Protein AF-A0A0S6UYV7-F1 (afdb_monomer_lite)

Secondary structure (DSSP, 8-state):
-GGGS-HHHHHHHHHHHHHHHHHHHHHHHSSPPPHHHHHHHHHH-HHHHHHHHHHHHH-TTSBHHHH-HHHHHH-HHHHB-TTSPBPBHHHHHHHHHHHHHHHHTSHHHHHHHHHTT-----------S----------HHHHTTSS-------------------------S--SS----S----S-HHHHHHHS--S--------PPP--PPPP--TT--TT-----

Radius of gyration: 30.13 Å; chains: 1; bounding box: 85×68×60 Å

pLDDT: mean 71.26, std 24.36, range [31.33, 98.56]

Structure (mmCIF, N/CA/C/O backbone):
data_AF-A0A0S6UYV7-F1
#
_entry.id   AF-A0A0S6UYV7-F1
#
loop_
_atom_site.group_PDB
_atom_site.id
_atom_site.type_symbol
_atom_site.label_atom_id
_atom_site.label_alt_id
_atom_site.label_comp_id
_atom_site.label_asym_id
_atom_site.label_entity_id
_atom_site.label_seq_id
_atom_site.pdbx_PDB_ins_code
_atom_site.Cartn_x
_atom_site.Cartn_y
_atom_site.Cartn_z
_atom_site.occupancy
_atom_site.B_iso_or_equiv
_atom_site.auth_seq_id
_atom_site.auth_comp_id
_atom_site.auth_asym_id
_atom_site.auth_atom_id
_atom_site.pdbx_PDB_model_num
ATOM 1 N N . MET A 1 1 ? 1.345 0.125 -27.676 1.00 62.72 1 MET A N 1
ATOM 2 C CA . MET A 1 1 ? 1.437 -0.376 -26.284 1.00 62.72 1 MET A CA 1
ATOM 3 C C . MET A 1 1 ? 2.692 -1.214 -25.975 1.00 62.72 1 MET A C 1
ATOM 5 O O . MET A 1 1 ? 2.810 -1.655 -24.847 1.00 62.72 1 MET A O 1
ATOM 9 N N . LYS A 1 2 ? 3.677 -1.360 -26.881 1.00 74.12 2 LYS A N 1
ATOM 10 C CA . LYS A 1 2 ? 4.840 -2.258 -26.690 1.00 74.12 2 LYS A CA 1
ATOM 11 C C . LYS A 1 2 ? 5.865 -1.851 -25.615 1.00 74.12 2 LYS A C 1
ATOM 13 O O . LYS A 1 2 ? 6.682 -2.673 -25.236 1.00 74.12 2 LYS A O 1
ATOM 18 N N . LEU A 1 3 ? 5.836 -0.609 -25.124 1.00 75.69 3 LEU A N 1
ATOM 19 C CA . LEU A 1 3 ? 6.841 -0.117 -24.168 1.00 75.69 3 LEU A CA 1
ATOM 20 C C . LEU A 1 3 ? 6.667 -0.668 -22.743 1.00 75.69 3 LEU A C 1
ATOM 22 O O . LEU A 1 3 ? 7.585 -0.573 -21.943 1.00 75.69 3 LEU A O 1
ATOM 26 N N . ARG A 1 4 ? 5.486 -1.208 -22.406 1.00 80.38 4 ARG A N 1
ATOM 27 C CA . ARG A 1 4 ? 5.234 -1.805 -21.080 1.00 80.38 4 ARG A CA 1
ATOM 28 C C . ARG A 1 4 ? 5.831 -3.204 -20.943 1.00 80.38 4 ARG A C 1
ATOM 30 O O . ARG A 1 4 ? 6.055 -3.637 -19.822 1.00 80.38 4 ARG A O 1
ATOM 37 N N . ASP A 1 5 ? 6.070 -3.870 -22.069 1.00 87.62 5 ASP A N 1
ATOM 38 C CA . ASP A 1 5 ? 6.646 -5.215 -22.119 1.00 87.62 5 ASP A CA 1
ATOM 39 C C . ASP A 1 5 ? 8.178 -5.174 -22.245 1.00 87.62 5 ASP A C 1
ATOM 41 O O . ASP A 1 5 ? 8.838 -6.205 -22.139 1.00 87.62 5 ASP A O 1
ATOM 45 N N . ASP A 1 6 ? 8.747 -3.983 -22.465 1.00 91.94 6 ASP A N 1
ATOM 46 C CA . ASP A 1 6 ? 10.188 -3.768 -22.439 1.00 91.94 6 ASP A CA 1
ATOM 47 C C . ASP A 1 6 ? 10.676 -3.726 -20.978 1.00 91.94 6 ASP A C 1
ATOM 49 O O . ASP A 1 6 ? 10.230 -2.866 -20.208 1.00 91.94 6 ASP A O 1
ATOM 53 N N . PRO A 1 7 ? 11.567 -4.643 -20.562 1.00 89.31 7 PRO A N 1
ATOM 54 C CA . PRO A 1 7 ? 11.962 -4.769 -19.164 1.00 89.31 7 PRO A CA 1
ATOM 55 C C . PRO A 1 7 ? 12.741 -3.552 -18.657 1.00 89.31 7 PRO A C 1
ATOM 57 O O . PRO A 1 7 ? 12.636 -3.221 -17.476 1.00 89.31 7 PRO A O 1
ATOM 60 N N . GLU A 1 8 ? 13.496 -2.869 -19.517 1.00 89.81 8 GLU A N 1
ATOM 61 C CA . GLU A 1 8 ? 14.306 -1.712 -19.137 1.00 89.81 8 GLU A CA 1
ATOM 62 C C . GLU A 1 8 ? 13.416 -0.481 -18.937 1.00 89.81 8 GLU A C 1
ATOM 64 O O . GLU A 1 8 ? 13.434 0.138 -17.868 1.00 89.81 8 GLU A O 1
ATOM 69 N N . ALA A 1 9 ? 12.546 -0.187 -19.906 1.00 91.31 9 ALA A N 1
ATOM 70 C CA . ALA A 1 9 ? 11.589 0.910 -19.814 1.00 91.31 9 ALA A CA 1
ATOM 71 C C . ALA A 1 9 ? 10.586 0.702 -18.666 1.00 91.31 9 ALA A C 1
ATOM 73 O O . ALA A 1 9 ? 10.295 1.641 -17.918 1.00 91.31 9 ALA A O 1
ATOM 74 N N . ALA A 1 10 ? 10.082 -0.524 -18.479 1.00 90.50 10 ALA A N 1
ATOM 75 C CA . ALA A 1 10 ? 9.180 -0.854 -17.378 1.00 90.50 10 ALA A CA 1
ATOM 76 C C . ALA A 1 10 ? 9.858 -0.672 -16.011 1.00 90.50 10 ALA A C 1
ATOM 78 O O . ALA A 1 10 ? 9.259 -0.085 -15.106 1.00 90.50 10 ALA A O 1
ATOM 79 N N . SER A 1 11 ? 11.116 -1.105 -15.872 1.00 90.38 11 SER A N 1
ATOM 80 C CA . SER A 1 11 ? 11.888 -0.947 -14.633 1.00 90.38 11 SER A CA 1
ATOM 81 C C . SER A 1 11 ? 12.191 0.520 -14.331 1.00 90.38 11 SER A C 1
ATOM 83 O O . SER A 1 11 ? 11.993 0.965 -13.200 1.00 90.38 11 SER A O 1
ATOM 85 N N . ALA A 1 12 ? 12.593 1.303 -15.337 1.00 93.00 12 ALA A N 1
ATOM 86 C CA . ALA A 1 12 ? 12.847 2.735 -15.181 1.00 93.00 12 ALA A CA 1
ATOM 87 C C . ALA A 1 12 ? 11.580 3.497 -14.757 1.00 93.00 12 ALA A C 1
ATOM 89 O O . ALA A 1 12 ? 11.615 4.315 -13.834 1.00 93.00 12 ALA A O 1
ATOM 90 N N . MET A 1 13 ? 10.431 3.187 -15.368 1.00 93.94 13 MET A N 1
ATOM 91 C CA . MET A 1 13 ? 9.155 3.778 -14.957 1.00 93.94 13 MET A CA 1
ATOM 92 C C . MET A 1 13 ? 8.727 3.335 -13.553 1.00 93.94 13 MET A C 1
ATOM 94 O O . MET A 1 13 ? 8.210 4.154 -12.791 1.00 93.94 13 MET A O 1
ATOM 98 N N . ALA A 1 14 ? 8.963 2.075 -13.174 1.00 91.38 14 ALA A N 1
ATOM 99 C CA . ALA A 1 14 ? 8.672 1.588 -11.826 1.00 91.38 14 ALA A CA 1
ATOM 100 C C . ALA A 1 14 ? 9.539 2.282 -10.762 1.00 91.38 14 ALA A C 1
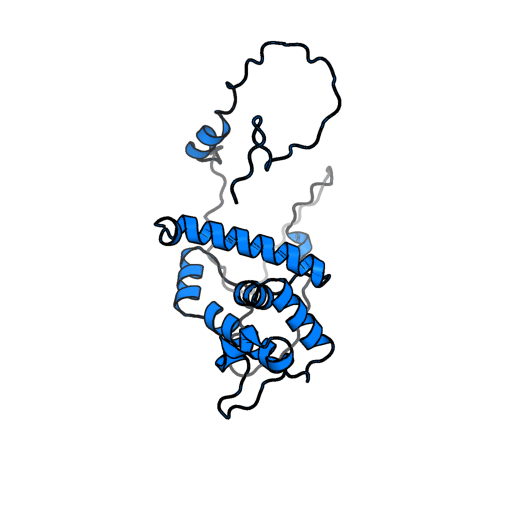ATOM 102 O O . ALA A 1 14 ? 9.031 2.646 -9.696 1.00 91.38 14 ALA A O 1
ATOM 103 N N . ALA A 1 15 ? 10.816 2.531 -11.065 1.00 92.25 15 ALA A N 1
ATOM 104 C CA . ALA A 1 15 ? 11.723 3.281 -10.202 1.00 92.25 15 ALA A CA 1
ATOM 105 C C . ALA A 1 15 ? 11.253 4.735 -10.028 1.00 92.25 15 ALA A C 1
ATOM 107 O O . ALA A 1 15 ? 11.115 5.206 -8.898 1.00 92.25 15 ALA A O 1
ATOM 108 N N . ALA A 1 16 ? 10.907 5.416 -11.126 1.00 95.31 16 ALA A N 1
ATOM 109 C CA . ALA A 1 16 ? 10.387 6.783 -11.085 1.00 95.31 16 ALA A CA 1
ATOM 110 C C . ALA A 1 16 ? 9.073 6.887 -10.286 1.00 95.31 16 ALA A C 1
ATOM 112 O O . ALA A 1 16 ? 8.899 7.799 -9.472 1.00 95.31 16 ALA A O 1
ATOM 113 N N . LEU A 1 17 ? 8.157 5.927 -10.464 1.00 94.06 17 LEU A N 1
ATOM 114 C CA . LEU A 1 17 ? 6.915 5.863 -9.694 1.00 94.06 17 LEU A CA 1
ATOM 115 C C . LEU A 1 17 ? 7.190 5.645 -8.202 1.00 94.06 17 LEU A C 1
ATOM 117 O O . LEU A 1 17 ? 6.609 6.335 -7.366 1.00 94.06 17 LEU A O 1
ATOM 121 N N . THR A 1 18 ? 8.092 4.723 -7.865 1.00 94.19 18 THR A N 1
ATOM 122 C CA . THR A 1 18 ? 8.484 4.448 -6.474 1.00 94.19 18 THR A CA 1
ATOM 123 C C . THR A 1 18 ? 9.094 5.684 -5.818 1.00 94.19 18 THR A C 1
ATOM 125 O O . THR A 1 18 ? 8.713 6.035 -4.702 1.00 94.19 18 THR A O 1
ATOM 128 N N . GLN A 1 19 ? 9.963 6.411 -6.525 1.00 96.12 19 GLN A N 1
ATOM 129 C CA . GLN A 1 19 ? 10.539 7.664 -6.037 1.00 96.12 19 GLN A CA 1
ATOM 130 C C . GLN A 1 19 ? 9.465 8.741 -5.816 1.00 96.12 19 GLN A C 1
ATOM 132 O O . GLN A 1 19 ? 9.450 9.393 -4.769 1.00 96.12 19 GLN A O 1
ATOM 137 N N . SER A 1 20 ? 8.525 8.895 -6.757 1.00 97.00 20 SER A N 1
ATOM 138 C CA . SER A 1 20 ? 7.395 9.824 -6.612 1.00 97.00 20 SER A CA 1
ATOM 139 C C . SER A 1 20 ? 6.520 9.472 -5.407 1.00 97.00 20 SER A C 1
ATOM 141 O O . SER A 1 20 ? 6.148 10.351 -4.626 1.00 97.00 20 SER A O 1
ATOM 143 N N . ASN A 1 21 ? 6.228 8.184 -5.221 1.00 97.38 21 ASN A N 1
ATOM 144 C CA . ASN A 1 21 ? 5.466 7.692 -4.081 1.00 97.38 21 ASN A CA 1
ATOM 145 C C . ASN A 1 21 ? 6.204 7.953 -2.768 1.00 97.38 21 ASN A C 1
ATOM 147 O O . ASN A 1 21 ? 5.587 8.454 -1.835 1.00 97.38 21 ASN A O 1
ATOM 151 N N . SER A 1 22 ? 7.515 7.698 -2.711 1.00 97.12 22 SER A N 1
ATOM 152 C CA . SER A 1 22 ? 8.338 7.969 -1.529 1.00 97.12 22 SER A CA 1
ATOM 153 C C . SER A 1 22 ? 8.289 9.433 -1.123 1.00 97.12 22 SER A C 1
ATOM 155 O O . SER A 1 22 ? 8.069 9.728 0.050 1.00 97.12 22 SER A O 1
ATOM 157 N N . PHE A 1 23 ? 8.454 10.355 -2.074 1.00 97.69 23 PHE A N 1
ATOM 158 C CA . PHE A 1 23 ? 8.394 11.788 -1.788 1.00 97.69 23 PHE A CA 1
ATOM 159 C C . PHE A 1 23 ? 7.024 12.194 -1.234 1.00 97.69 23 PHE A C 1
ATOM 161 O O . PHE A 1 23 ? 6.930 12.793 -0.164 1.00 97.69 23 PHE A O 1
ATOM 168 N N . LYS A 1 24 ? 5.948 11.815 -1.933 1.00 98.12 24 LYS A N 1
ATOM 169 C CA . LYS A 1 24 ? 4.582 12.173 -1.531 1.00 98.12 24 LYS A CA 1
ATOM 170 C C . LYS A 1 24 ? 4.210 11.564 -0.181 1.00 98.12 24 LYS A C 1
ATOM 172 O O . LYS A 1 24 ? 3.618 12.242 0.650 1.00 98.12 24 LYS A O 1
ATOM 177 N N . LEU A 1 25 ? 4.569 10.303 0.047 1.00 97.69 25 LEU A N 1
ATOM 178 C CA . LEU A 1 25 ? 4.251 9.603 1.284 1.00 97.69 25 LEU A CA 1
ATOM 179 C C . LEU A 1 25 ? 5.057 10.161 2.463 1.00 97.69 25 LEU A C 1
ATOM 181 O O . LEU A 1 25 ? 4.492 10.348 3.531 1.00 97.69 25 LEU A O 1
ATOM 185 N N . THR A 1 26 ? 6.321 10.542 2.250 1.00 97.75 26 THR A N 1
ATOM 186 C CA . THR A 1 26 ? 7.120 11.244 3.272 1.00 97.75 26 THR A CA 1
ATOM 187 C C . THR A 1 26 ? 6.438 12.535 3.722 1.00 97.75 26 THR A C 1
ATOM 189 O O . THR A 1 26 ? 6.349 12.797 4.918 1.00 97.75 26 THR A O 1
ATOM 192 N N . GLY A 1 27 ? 5.902 13.319 2.779 1.00 97.50 27 GLY A N 1
ATOM 193 C CA . GLY A 1 27 ? 5.172 14.548 3.098 1.00 97.50 27 GLY A CA 1
ATOM 194 C C . GLY A 1 27 ? 3.891 14.317 3.907 1.00 97.50 27 GLY A C 1
ATOM 195 O O . GLY A 1 27 ? 3.544 15.148 4.737 1.00 97.50 27 GLY A O 1
ATOM 196 N N . LEU A 1 28 ? 3.205 13.190 3.693 1.00 97.31 28 LEU A N 1
ATOM 197 C CA . LEU A 1 28 ? 1.975 12.845 4.416 1.00 97.31 28 LEU A CA 1
ATOM 198 C C . LEU A 1 28 ? 2.238 12.219 5.791 1.00 97.31 28 LEU A C 1
ATOM 200 O O . LEU A 1 28 ? 1.448 12.430 6.703 1.00 97.31 28 LEU A O 1
ATOM 204 N N . LEU A 1 29 ? 3.315 11.442 5.934 1.00 96.44 29 LEU A N 1
ATOM 205 C CA . LEU A 1 29 ? 3.650 10.743 7.179 1.00 96.44 29 LEU A CA 1
ATOM 206 C C . LEU A 1 29 ? 4.528 11.573 8.123 1.00 96.44 29 LEU A C 1
ATOM 208 O O . LEU A 1 29 ? 4.642 11.243 9.298 1.00 96.44 29 LEU A O 1
ATOM 212 N N . GLY A 1 30 ? 5.238 12.585 7.616 1.00 96.81 30 GLY A N 1
ATOM 213 C CA . GLY A 1 30 ? 6.251 13.315 8.390 1.00 96.81 30 GLY A CA 1
ATOM 214 C C . GLY A 1 30 ? 7.505 12.489 8.718 1.00 96.81 30 GLY A C 1
ATOM 215 O O . GLY A 1 30 ? 8.412 12.977 9.387 1.00 96.81 30 GLY A O 1
ATOM 216 N N . ARG A 1 31 ? 7.584 11.249 8.222 1.00 96.94 31 ARG A N 1
ATOM 217 C CA . ARG A 1 31 ? 8.734 10.346 8.325 1.00 96.94 31 ARG A CA 1
ATOM 218 C C . ARG A 1 31 ? 8.988 9.659 6.993 1.00 96.94 31 ARG A C 1
ATOM 220 O O . ARG A 1 31 ? 8.105 9.580 6.140 1.00 96.94 31 ARG A O 1
ATOM 227 N N . ARG A 1 32 ? 10.194 9.118 6.824 1.00 95.75 32 ARG A N 1
ATOM 228 C CA . ARG A 1 32 ? 10.502 8.274 5.668 1.00 95.75 32 ARG A CA 1
ATOM 229 C C . ARG A 1 32 ? 9.628 7.005 5.717 1.00 95.75 32 ARG A C 1
ATOM 231 O O . ARG A 1 32 ? 9.598 6.360 6.769 1.00 95.75 32 ARG A O 1
ATOM 238 N N . PRO A 1 33 ? 8.935 6.644 4.623 1.00 97.38 33 PRO A N 1
ATOM 239 C CA . PRO A 1 33 ? 8.175 5.403 4.565 1.00 97.38 33 PRO A CA 1
ATOM 240 C C . PRO A 1 33 ? 9.103 4.185 4.512 1.00 97.38 33 PRO A C 1
ATOM 242 O O . PRO A 1 33 ? 10.201 4.260 3.951 1.00 97.38 33 PRO A O 1
ATOM 245 N N . SER A 1 34 ? 8.651 3.066 5.073 1.00 97.38 34 SER A N 1
ATOM 246 C CA . SER A 1 34 ? 9.295 1.763 4.899 1.00 97.38 34 SER A CA 1
ATOM 247 C C . SER A 1 34 ? 9.095 1.235 3.472 1.00 97.38 34 SER A C 1
ATOM 249 O O . SER A 1 34 ? 8.215 1.690 2.734 1.00 97.38 34 SER A O 1
ATOM 251 N N . ASP A 1 35 ? 9.863 0.218 3.080 1.00 95.44 35 ASP A N 1
ATOM 252 C CA . ASP A 1 35 ? 9.682 -0.408 1.766 1.00 95.44 35 ASP A CA 1
ATOM 253 C C . ASP A 1 35 ? 8.311 -1.093 1.629 1.00 95.44 35 ASP A C 1
ATOM 255 O O . ASP A 1 35 ? 7.701 -1.066 0.556 1.00 95.44 35 ASP A O 1
ATOM 259 N N . SER A 1 36 ? 7.778 -1.660 2.719 1.00 96.56 36 SER A N 1
ATOM 260 C CA . SER A 1 36 ? 6.431 -2.236 2.722 1.00 96.56 36 SER A CA 1
ATOM 261 C C . SER A 1 36 ? 5.352 -1.163 2.582 1.00 96.56 36 SER A C 1
ATOM 263 O O . SER A 1 36 ? 4.375 -1.371 1.866 1.00 96.56 36 SER A O 1
ATOM 265 N N . GLU A 1 37 ? 5.540 0.021 3.160 1.00 97.81 37 GLU A N 1
ATOM 266 C CA . GLU A 1 37 ? 4.637 1.164 2.984 1.00 97.81 37 GLU A CA 1
ATOM 267 C C . GLU A 1 37 ? 4.704 1.739 1.559 1.00 97.81 37 GLU A C 1
ATOM 269 O O . GLU A 1 37 ? 3.674 2.112 0.988 1.00 97.81 37 GLU A O 1
ATOM 274 N N . LEU A 1 38 ? 5.885 1.741 0.928 1.00 97.12 38 LEU A N 1
ATOM 275 C CA . LEU A 1 38 ? 6.022 2.056 -0.500 1.00 97.12 38 LEU A CA 1
ATOM 276 C C . LEU A 1 38 ? 5.282 1.040 -1.376 1.00 97.12 38 LEU A C 1
ATOM 278 O O . LEU A 1 38 ? 4.613 1.428 -2.339 1.00 97.12 38 LEU A O 1
ATOM 282 N N . TYR A 1 39 ? 5.339 -0.246 -1.019 1.00 96.25 39 TYR A N 1
ATOM 283 C CA . TYR A 1 39 ? 4.547 -1.289 -1.668 1.00 96.25 39 TYR A CA 1
ATOM 284 C C . TYR A 1 39 ? 3.038 -1.050 -1.494 1.00 96.25 39 TYR A C 1
ATOM 286 O O . TYR A 1 39 ? 2.281 -1.148 -2.463 1.00 96.25 39 TYR A O 1
ATOM 294 N N . MET A 1 40 ? 2.585 -0.650 -0.302 1.00 97.31 40 MET A N 1
ATOM 295 C CA . MET A 1 40 ? 1.186 -0.263 -0.082 1.00 97.31 40 MET A CA 1
ATOM 296 C C . MET A 1 40 ? 0.795 0.921 -0.977 1.00 97.31 40 MET A C 1
ATOM 298 O O . MET A 1 40 ? -0.259 0.885 -1.613 1.00 97.31 40 MET A O 1
ATOM 302 N N . ALA A 1 41 ? 1.652 1.938 -1.103 1.00 97.31 41 ALA A N 1
ATOM 303 C CA . ALA A 1 41 ? 1.404 3.085 -1.977 1.00 97.31 41 ALA A CA 1
ATOM 304 C C . ALA A 1 41 ? 1.364 2.709 -3.462 1.00 97.31 41 ALA A C 1
ATOM 306 O O . ALA A 1 41 ? 0.590 3.292 -4.218 1.00 97.31 41 ALA A O 1
ATOM 307 N N . HIS A 1 42 ? 2.151 1.724 -3.890 1.00 95.31 42 HIS A N 1
ATOM 308 C CA . HIS A 1 42 ? 2.043 1.169 -5.237 1.00 95.31 42 HIS A CA 1
ATOM 309 C C . HIS A 1 42 ? 0.699 0.453 -5.448 1.00 95.31 42 HIS A C 1
ATOM 311 O O . HIS A 1 42 ? 0.053 0.637 -6.475 1.00 95.31 42 HIS A O 1
ATOM 317 N N . PHE A 1 43 ? 0.256 -0.325 -4.458 1.00 93.94 43 PHE A N 1
ATOM 318 C CA . PHE A 1 43 ? -0.946 -1.154 -4.543 1.00 93.94 43 PHE A CA 1
ATOM 319 C C . PHE A 1 43 ? -2.262 -0.361 -4.509 1.00 93.94 43 PHE A C 1
ATOM 321 O O . PHE A 1 43 ? -3.171 -0.642 -5.287 1.00 93.94 43 PHE A O 1
ATOM 328 N N . MET A 1 44 ? -2.387 0.614 -3.604 1.00 93.88 44 MET A N 1
ATOM 329 C CA . MET A 1 44 ? -3.635 1.370 -3.391 1.00 93.88 44 MET A CA 1
ATOM 330 C C . MET A 1 44 ? -3.496 2.882 -3.608 1.00 93.88 44 MET A C 1
ATOM 332 O O . MET A 1 44 ? -4.417 3.643 -3.306 1.00 93.88 44 MET A O 1
ATOM 336 N N . GLY A 1 45 ? -2.357 3.326 -4.137 1.00 95.75 45 GLY A N 1
ATOM 337 C CA . GLY A 1 45 ? -2.028 4.738 -4.283 1.00 95.75 45 GLY A CA 1
ATOM 338 C C . GLY A 1 45 ? -1.539 5.367 -2.976 1.00 95.75 45 GLY A C 1
ATOM 339 O O . GLY A 1 45 ? -1.826 4.899 -1.873 1.00 95.75 45 GLY A O 1
ATOM 340 N N . VAL A 1 46 ? -0.821 6.484 -3.103 1.00 97.12 46 VAL A N 1
ATOM 341 C CA . VAL A 1 46 ? -0.200 7.183 -1.965 1.00 97.12 46 VAL A CA 1
ATOM 342 C C . VAL A 1 46 ? -1.227 7.620 -0.915 1.00 97.12 46 VAL A C 1
ATOM 344 O O . VAL A 1 46 ? -1.002 7.423 0.274 1.00 97.12 46 VAL A O 1
ATOM 347 N N . GLY A 1 47 ? -2.372 8.171 -1.333 1.00 97.06 47 GLY A N 1
ATOM 348 C CA . GLY A 1 47 ? -3.416 8.603 -0.396 1.00 97.06 47 GLY A CA 1
ATOM 349 C C . GLY A 1 47 ? -4.071 7.437 0.352 1.00 97.06 47 GLY A C 1
ATOM 350 O O . GLY A 1 47 ? -4.364 7.553 1.540 1.00 97.06 47 GLY A O 1
ATOM 351 N N . GLY A 1 48 ? -4.256 6.295 -0.321 1.00 97.12 48 GLY A N 1
ATOM 352 C CA . GLY A 1 48 ? -4.768 5.075 0.303 1.00 97.12 48 GLY A CA 1
ATOM 353 C C . GLY A 1 48 ? -3.800 4.527 1.350 1.00 97.12 48 GLY A C 1
ATOM 354 O O . GLY A 1 48 ? -4.214 4.246 2.473 1.00 97.12 48 GLY A O 1
ATOM 355 N N . ALA A 1 49 ? -2.511 4.462 1.007 1.00 97.88 49 ALA A N 1
ATOM 356 C CA . ALA A 1 49 ? -1.462 4.018 1.918 1.00 97.88 49 ALA A CA 1
ATOM 357 C C . ALA A 1 49 ? -1.315 4.948 3.126 1.00 97.88 49 ALA A C 1
ATOM 359 O O . ALA A 1 49 ? -1.353 4.469 4.252 1.00 97.88 49 ALA A O 1
ATOM 360 N N . ALA A 1 50 ? -1.247 6.267 2.920 1.00 98.06 50 ALA A N 1
ATOM 361 C CA . ALA A 1 50 ? -1.173 7.233 4.017 1.00 98.06 50 ALA A CA 1
ATOM 362 C C . ALA A 1 50 ? -2.367 7.101 4.974 1.00 98.06 50 ALA A C 1
ATOM 364 O O . ALA A 1 50 ? -2.188 7.042 6.187 1.00 98.06 50 ALA A O 1
ATOM 365 N N . LYS A 1 51 ? -3.588 6.971 4.431 1.00 98.00 51 LYS A N 1
ATOM 366 C CA . LYS A 1 51 ? -4.791 6.737 5.238 1.00 98.00 51 LYS A CA 1
ATOM 367 C C . LYS A 1 51 ? -4.699 5.425 6.020 1.00 98.00 51 LYS A C 1
ATOM 369 O O . LYS A 1 51 ? -5.107 5.395 7.177 1.00 98.00 51 LYS A O 1
ATOM 374 N N . LEU A 1 52 ? -4.208 4.349 5.401 1.00 98.19 52 LEU A N 1
ATOM 375 C CA . LEU A 1 52 ? -4.063 3.048 6.055 1.00 98.19 52 LEU A CA 1
ATOM 376 C C . LEU A 1 52 ? -3.061 3.126 7.209 1.00 98.19 52 LEU A C 1
ATOM 378 O O . LEU A 1 52 ? -3.386 2.674 8.298 1.00 98.19 52 LE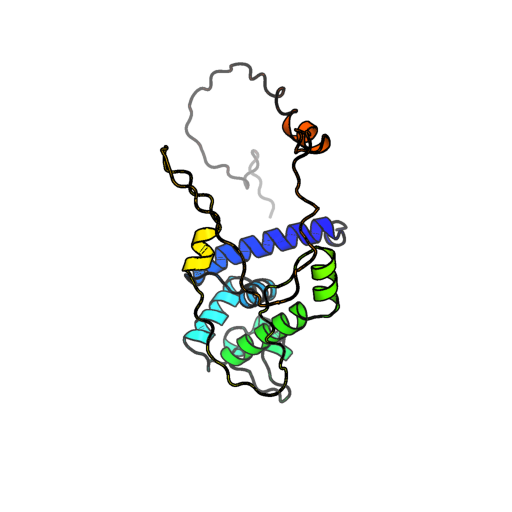U A O 1
ATOM 382 N N . ILE A 1 53 ? -1.890 3.720 6.970 1.00 98.00 53 ILE A N 1
ATOM 383 C CA . ILE A 1 53 ? -0.805 3.866 7.948 1.00 98.00 53 ILE A CA 1
ATOM 384 C C . ILE A 1 53 ? -1.279 4.704 9.136 1.00 98.00 53 ILE A C 1
ATOM 386 O O . ILE A 1 53 ? -1.253 4.219 10.261 1.00 98.00 53 ILE A O 1
ATOM 390 N N . ALA A 1 54 ? -1.839 5.890 8.880 1.00 97.62 54 ALA A N 1
ATOM 391 C CA . ALA A 1 54 ? -2.369 6.747 9.938 1.00 97.62 54 ALA A CA 1
ATOM 392 C C . ALA A 1 54 ? -3.465 6.041 10.754 1.00 97.62 54 ALA A C 1
ATOM 394 O O . ALA A 1 54 ? -3.449 6.067 11.976 1.00 97.62 54 ALA A O 1
ATOM 395 N N . ASN A 1 55 ? -4.393 5.321 10.107 1.00 97.94 55 ASN A N 1
ATOM 396 C CA . ASN A 1 55 ? -5.413 4.569 10.847 1.00 97.94 55 ASN A CA 1
ATOM 397 C C . ASN A 1 55 ? -4.840 3.340 11.570 1.00 97.94 55 ASN A C 1
ATOM 399 O O . ASN A 1 55 ? -5.426 2.917 12.557 1.00 97.94 55 ASN A O 1
ATOM 403 N N . ALA A 1 56 ? -3.740 2.743 11.109 1.00 97.12 56 ALA A N 1
ATOM 404 C CA . ALA A 1 56 ? -3.086 1.650 11.824 1.00 97.12 56 ALA A CA 1
ATOM 405 C C . ALA A 1 56 ? -2.433 2.147 13.122 1.00 97.12 56 ALA A C 1
ATOM 407 O O . ALA A 1 56 ? -2.419 1.408 14.105 1.00 97.12 56 ALA A O 1
ATOM 408 N N . GLU A 1 57 ? -1.940 3.386 13.118 1.00 95.88 57 GLU A N 1
ATOM 409 C CA . GLU A 1 57 ? -1.358 4.063 14.278 1.00 95.88 57 GLU A CA 1
ATOM 410 C C . GLU A 1 57 ? -2.458 4.587 15.228 1.00 95.88 57 GLU A C 1
ATOM 412 O O . GLU A 1 57 ? -2.451 4.263 16.415 1.00 95.88 57 GLU A O 1
ATOM 417 N N . ASP A 1 58 ? -3.456 5.303 14.702 1.00 97.25 58 ASP A N 1
ATOM 418 C CA . ASP A 1 58 ? -4.472 6.004 15.503 1.00 97.25 58 ASP A CA 1
ATOM 419 C C . ASP A 1 58 ? -5.673 5.130 15.900 1.00 97.25 58 ASP A C 1
ATOM 421 O O . ASP A 1 58 ? -6.243 5.274 16.983 1.00 97.25 58 ASP A O 1
ATOM 425 N N . ASN A 1 59 ? -6.122 4.242 15.005 1.00 97.44 59 ASN A N 1
ATOM 426 C CA . ASN A 1 59 ? -7.327 3.429 15.193 1.00 97.44 59 ASN A CA 1
ATOM 427 C C . ASN A 1 59 ? -7.164 2.008 14.621 1.00 97.44 59 ASN A C 1
ATOM 429 O O . ASN A 1 59 ? -7.872 1.611 13.683 1.00 97.44 59 ASN A O 1
ATOM 433 N N . PRO A 1 60 ? -6.253 1.199 15.193 1.00 97.69 60 PRO A N 1
ATOM 434 C CA . PRO A 1 60 ? -5.887 -0.105 14.643 1.00 97.69 60 PRO A CA 1
ATOM 435 C C . PRO A 1 60 ? -7.063 -1.084 14.537 1.00 97.69 60 PRO A C 1
ATOM 437 O O . PRO A 1 60 ? -7.039 -1.983 13.696 1.00 97.69 60 PRO A O 1
ATOM 440 N N . GLN A 1 61 ? -8.093 -0.916 15.375 1.00 98.06 61 GLN A N 1
ATOM 441 C CA . GLN A 1 61 ? -9.272 -1.786 15.441 1.00 98.06 61 GLN A CA 1
ATOM 442 C C . GLN A 1 61 ? -10.387 -1.381 14.464 1.00 98.06 61 GLN A C 1
ATOM 444 O O . GLN A 1 61 ? -11.372 -2.109 14.321 1.00 98.06 61 GLN A O 1
ATOM 449 N N . ALA A 1 62 ? -10.255 -0.249 13.762 1.00 98.00 62 ALA A N 1
ATOM 450 C CA . ALA A 1 62 ? -11.199 0.130 12.719 1.00 98.00 62 ALA A CA 1
ATOM 451 C C . ALA A 1 62 ? -11.288 -0.958 11.645 1.00 98.00 62 ALA A C 1
ATOM 453 O O . ALA A 1 62 ? -10.290 -1.5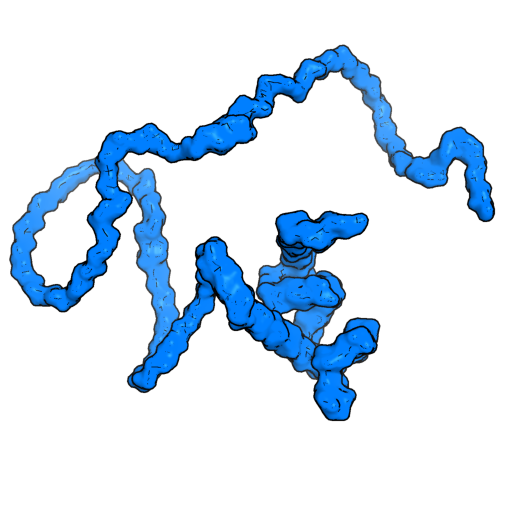56 11.255 1.00 98.00 62 ALA A O 1
ATOM 454 N N . VAL A 1 63 ? -12.487 -1.202 11.120 1.00 98.31 63 VAL A N 1
ATOM 455 C CA . VAL A 1 63 ? -12.691 -2.207 10.070 1.00 98.31 63 VAL A CA 1
ATOM 456 C C . VAL A 1 63 ? -12.133 -1.688 8.743 1.00 98.31 63 VAL A C 1
ATOM 458 O O . VAL A 1 63 ? -12.678 -0.744 8.164 1.00 98.31 63 VAL A O 1
ATOM 461 N N . GLY A 1 64 ? -11.094 -2.337 8.211 1.00 97.06 64 GLY A N 1
ATOM 462 C CA . GLY A 1 64 ? -10.412 -1.905 6.987 1.00 97.06 64 GLY A CA 1
ATOM 463 C C . GLY A 1 64 ? -11.350 -1.851 5.779 1.00 97.06 64 GLY A C 1
ATOM 464 O O . GLY A 1 64 ? -11.331 -0.891 5.010 1.00 97.06 64 GLY A O 1
ATOM 465 N N . ALA A 1 65 ? -12.258 -2.823 5.657 1.00 97.75 65 ALA A N 1
ATOM 466 C CA . ALA A 1 65 ? -13.241 -2.856 4.573 1.00 97.75 65 ALA A CA 1
ATOM 467 C C . ALA A 1 65 ? -14.213 -1.660 4.575 1.00 97.75 65 ALA A C 1
ATOM 469 O O . ALA A 1 65 ? -14.704 -1.275 3.516 1.00 97.75 65 ALA A O 1
ATOM 470 N N . ARG A 1 66 ? -14.465 -1.038 5.737 1.00 97.50 66 ARG A N 1
ATOM 471 C CA . ARG A 1 66 ? -15.300 0.172 5.833 1.00 97.50 66 ARG A CA 1
ATOM 472 C C . ARG A 1 66 ? -14.552 1.421 5.377 1.00 97.50 66 ARG A C 1
ATOM 474 O O . ARG A 1 66 ? -15.161 2.322 4.812 1.00 97.50 66 ARG A O 1
ATOM 481 N N . LEU A 1 67 ? -13.243 1.480 5.616 1.00 96.00 67 LEU A N 1
ATOM 482 C CA . LEU A 1 67 ? -12.412 2.623 5.236 1.00 96.00 67 LEU A CA 1
ATOM 483 C C . LEU A 1 67 ? -12.008 2.608 3.758 1.00 96.00 67 LEU A C 1
ATOM 485 O O . LEU A 1 67 ? -11.756 3.681 3.199 1.00 96.00 67 LEU A O 1
ATOM 489 N N . PHE A 1 68 ? -11.959 1.419 3.146 1.00 97.31 68 PHE A N 1
ATOM 490 C CA . PHE A 1 68 ? -11.518 1.193 1.768 1.00 97.31 68 PHE A CA 1
ATOM 491 C C . PHE A 1 68 ? -12.475 0.260 0.997 1.00 97.31 68 PHE A C 1
ATOM 493 O O . PHE A 1 68 ? -12.065 -0.819 0.564 1.00 97.31 68 PHE A O 1
ATOM 500 N N . PRO A 1 69 ? -13.747 0.646 0.781 1.00 96.25 69 PRO A N 1
ATOM 501 C CA . PRO A 1 69 ? -14.765 -0.249 0.219 1.00 96.25 69 PRO A CA 1
ATOM 502 C C . PRO A 1 69 ? -14.417 -0.755 -1.189 1.00 96.25 69 PRO A C 1
ATOM 504 O O . PRO A 1 69 ? -14.526 -1.950 -1.460 1.00 96.25 69 PRO A O 1
ATOM 507 N N . ASN A 1 70 ? -13.911 0.121 -2.064 1.00 95.56 70 ASN A N 1
ATOM 508 C CA . ASN A 1 70 ? -13.525 -0.251 -3.430 1.00 95.56 70 ASN A CA 1
ATOM 509 C C . ASN A 1 70 ? -12.335 -1.225 -3.442 1.00 95.56 70 ASN A C 1
ATOM 511 O O . ASN A 1 70 ? -12.360 -2.238 -4.141 1.00 95.56 70 ASN A O 1
ATOM 515 N N . ALA A 1 71 ? -11.310 -0.960 -2.624 1.00 95.94 71 ALA A N 1
ATOM 516 C CA . ALA A 1 71 ? -10.151 -1.843 -2.512 1.00 95.94 71 ALA A CA 1
ATOM 517 C C . ALA A 1 71 ? -10.530 -3.194 -1.886 1.00 95.94 71 ALA A C 1
ATOM 519 O O . ALA A 1 71 ? -10.020 -4.225 -2.320 1.00 95.94 71 ALA A O 1
ATOM 520 N N . ALA A 1 72 ? -11.453 -3.201 -0.920 1.00 97.44 72 ALA A N 1
ATOM 521 C CA . ALA A 1 72 ? -11.963 -4.408 -0.278 1.00 97.44 72 ALA A CA 1
ATOM 522 C C . ALA A 1 72 ? -12.798 -5.278 -1.221 1.00 97.44 72 ALA A C 1
ATOM 524 O O . ALA A 1 72 ? -12.676 -6.504 -1.182 1.00 97.44 72 ALA A O 1
ATOM 525 N N . ALA A 1 73 ? -13.604 -4.659 -2.087 1.00 96.25 73 ALA A N 1
ATOM 526 C CA . ALA A 1 73 ? -14.357 -5.365 -3.117 1.00 96.25 73 ALA A CA 1
ATOM 527 C C . ALA A 1 73 ? -13.424 -6.040 -4.135 1.00 96.25 73 ALA A C 1
ATOM 529 O O . ALA A 1 73 ? -13.604 -7.220 -4.437 1.00 96.25 73 ALA A O 1
ATOM 530 N N . ALA A 1 74 ? -12.397 -5.323 -4.602 1.00 97.06 74 ALA A N 1
ATOM 531 C CA . ALA A 1 74 ? -11.430 -5.843 -5.568 1.00 97.06 74 ALA A CA 1
ATOM 532 C C . ALA A 1 74 ? -10.449 -6.864 -4.959 1.00 97.06 74 ALA A C 1
ATOM 534 O O . ALA A 1 74 ? -10.019 -7.793 -5.635 1.00 97.06 74 ALA A O 1
ATOM 535 N N . ASN A 1 75 ? -10.104 -6.728 -3.674 1.00 96.62 75 ASN A N 1
ATOM 536 C CA . ASN A 1 75 ? -9.023 -7.483 -3.037 1.00 96.62 75 ASN A CA 1
ATOM 537 C C . ASN A 1 75 ? -9.481 -8.186 -1.755 1.00 96.62 75 ASN A C 1
ATOM 539 O O . ASN A 1 75 ? -8.897 -8.009 -0.682 1.00 96.62 75 ASN A O 1
ATOM 543 N N . ARG A 1 76 ? -10.513 -9.032 -1.860 1.00 97.19 76 ARG A N 1
ATOM 544 C CA . ARG A 1 76 ? -11.127 -9.712 -0.703 1.00 97.19 76 ARG A CA 1
ATOM 545 C C . ARG A 1 76 ? -10.122 -10.404 0.225 1.00 97.19 76 ARG A C 1
ATOM 547 O O . ARG A 1 76 ? -10.224 -10.264 1.435 1.00 97.19 76 ARG A O 1
ATOM 554 N N . SER A 1 77 ? -9.119 -11.086 -0.330 1.00 96.94 77 SER A N 1
ATOM 555 C CA . SER A 1 77 ? -8.098 -11.813 0.451 1.00 96.94 77 SER A CA 1
ATOM 556 C C . SER A 1 77 ? -7.222 -10.933 1.361 1.00 96.94 77 SER A C 1
ATOM 558 O O . SER A 1 77 ? -6.557 -11.447 2.265 1.00 96.94 77 SER A O 1
ATOM 560 N N . ILE A 1 78 ? -7.190 -9.620 1.113 1.00 97.31 78 ILE A N 1
ATOM 561 C CA . ILE A 1 78 ? -6.463 -8.638 1.923 1.00 97.31 78 ILE A CA 1
ATOM 562 C C . ILE A 1 78 ? -7.352 -8.130 3.056 1.00 97.31 78 ILE A C 1
ATOM 564 O O . ILE A 1 78 ? -6.908 -8.093 4.200 1.00 97.31 78 ILE A O 1
ATOM 568 N N . PHE A 1 79 ? -8.608 -7.803 2.745 1.00 98.25 79 PHE A N 1
ATOM 569 C CA . PHE A 1 79 ? -9.542 -7.126 3.651 1.00 98.25 79 PHE A CA 1
ATOM 570 C C . PHE A 1 79 ? -10.434 -8.059 4.473 1.00 98.25 79 PHE A C 1
ATOM 572 O O . PHE A 1 79 ? -11.073 -7.602 5.418 1.00 98.25 79 PHE A O 1
ATOM 579 N N . TYR A 1 80 ? -10.475 -9.348 4.145 1.00 98.38 80 TYR A N 1
ATOM 580 C CA . TYR A 1 80 ? -11.271 -10.343 4.852 1.00 98.38 80 TYR A CA 1
ATOM 581 C C . TYR A 1 80 ? -10.419 -11.565 5.197 1.00 98.38 80 TYR A C 1
ATOM 583 O O . TYR A 1 80 ? -9.514 -11.955 4.452 1.00 98.38 80 TYR A O 1
ATOM 591 N N . ALA A 1 81 ? -10.698 -12.162 6.351 1.00 97.19 81 ALA A N 1
ATOM 592 C CA . ALA A 1 81 ? -10.166 -13.458 6.734 1.00 97.19 81 ALA A CA 1
ATOM 593 C C . ALA A 1 81 ? -10.856 -14.585 5.941 1.00 97.19 81 ALA A C 1
ATOM 595 O O . ALA A 1 81 ? -11.839 -14.368 5.230 1.00 97.19 81 ALA A O 1
ATOM 596 N N . LYS A 1 82 ? -10.304 -15.803 6.016 1.00 94.69 82 LYS A N 1
ATOM 597 C CA . LYS A 1 82 ? -10.795 -16.961 5.243 1.00 94.69 82 LYS A CA 1
ATOM 598 C C . LYS A 1 82 ? -12.229 -17.363 5.610 1.00 94.69 82 LYS A C 1
ATOM 600 O O . LYS A 1 82 ? -12.930 -17.918 4.777 1.00 94.69 82 LYS A O 1
ATOM 605 N N . ASP A 1 83 ? -12.639 -17.064 6.837 1.00 95.81 83 ASP A N 1
ATOM 606 C CA . ASP A 1 83 ? -13.989 -17.246 7.378 1.00 95.81 83 ASP A CA 1
ATOM 607 C C . ASP A 1 83 ? -14.974 -16.135 6.953 1.00 95.81 83 ASP A C 1
ATOM 609 O O . ASP A 1 83 ? -16.147 -16.179 7.308 1.00 95.81 83 ASP A O 1
ATOM 613 N N . GLY A 1 84 ? -14.516 -15.134 6.192 1.00 95.81 84 GLY A N 1
ATOM 614 C CA . GLY A 1 84 ? -15.323 -14.001 5.743 1.00 95.81 84 GLY A CA 1
ATOM 615 C C . GLY A 1 84 ? -15.373 -12.826 6.721 1.00 95.81 84 GLY A C 1
ATOM 616 O O . GLY A 1 84 ? -15.965 -11.798 6.387 1.00 95.81 84 GLY A O 1
ATOM 617 N N . ARG A 1 85 ? -14.727 -12.912 7.893 1.00 97.75 85 ARG A N 1
ATOM 618 C CA . ARG A 1 85 ? -14.657 -11.789 8.839 1.00 97.75 85 ARG A CA 1
ATOM 619 C C . ARG A 1 85 ? -13.879 -10.626 8.227 1.00 97.75 85 ARG A C 1
ATOM 621 O O . ARG A 1 85 ? -12.775 -10.810 7.713 1.00 97.75 85 ARG A O 1
ATOM 628 N N . ALA A 1 86 ? -14.422 -9.413 8.320 1.00 98.12 86 ALA A N 1
ATOM 629 C CA . ALA A 1 86 ? -13.701 -8.211 7.912 1.00 98.12 86 ALA A CA 1
ATOM 630 C C . ALA A 1 86 ? -12.501 -7.965 8.838 1.00 98.12 86 ALA A C 1
ATOM 632 O O . ALA A 1 86 ? -12.634 -7.978 10.063 1.00 98.12 86 ALA A O 1
ATOM 633 N N . ARG A 1 87 ? -11.331 -7.745 8.241 1.00 98.56 87 ARG A N 1
ATOM 634 C CA . ARG A 1 87 ? -10.097 -7.444 8.964 1.00 98.56 87 ARG A CA 1
ATOM 635 C C . ARG A 1 87 ? -10.086 -6.008 9.466 1.00 98.56 87 ARG A C 1
ATOM 637 O O . ARG A 1 87 ? -10.629 -5.105 8.816 1.00 98.56 87 ARG A O 1
ATOM 644 N N . SER A 1 88 ? -9.440 -5.800 10.604 1.00 98.50 88 SER A N 1
ATOM 645 C CA . SER A 1 88 ? -9.105 -4.471 11.093 1.00 98.50 88 SER A CA 1
ATOM 646 C C . SER A 1 88 ? -8.043 -3.807 10.206 1.00 98.50 88 SER A C 1
ATOM 648 O O . SER A 1 88 ? -7.421 -4.446 9.353 1.00 98.50 88 SER A O 1
ATOM 650 N N . VAL A 1 89 ? -7.820 -2.510 10.392 1.00 98.12 89 VAL A N 1
ATOM 651 C CA . VAL A 1 89 ? -6.767 -1.772 9.689 1.00 98.12 89 VAL A CA 1
ATOM 652 C C . VAL A 1 89 ? -5.387 -2.331 10.018 1.00 98.12 89 VAL A C 1
ATOM 654 O O . VAL A 1 89 ? -4.598 -2.549 9.100 1.00 98.12 89 VAL A O 1
ATOM 657 N N . SER A 1 90 ? -5.110 -2.621 11.292 1.00 98.12 90 SER A N 1
ATOM 658 C CA . SER A 1 90 ? -3.833 -3.219 11.695 1.00 98.12 90 SER A CA 1
ATOM 659 C C . SER A 1 90 ? -3.620 -4.604 11.076 1.00 98.12 90 SER A C 1
ATOM 661 O O . SER A 1 90 ? -2.520 -4.917 10.621 1.00 98.12 90 SER A O 1
ATOM 663 N N . GLU A 1 91 ? -4.677 -5.415 10.968 1.00 98.38 91 GLU A N 1
ATOM 664 C CA . GLU A 1 91 ? -4.625 -6.709 10.283 1.00 98.38 91 GLU A CA 1
ATOM 665 C C . GLU A 1 91 ? -4.359 -6.546 8.777 1.00 98.38 91 GLU A C 1
ATOM 667 O O . GLU A 1 91 ? -3.561 -7.288 8.207 1.00 98.38 91 GLU A O 1
ATOM 672 N N . VAL A 1 92 ? -4.995 -5.571 8.115 1.00 98.19 92 VAL A N 1
ATOM 673 C CA . VAL A 1 92 ? -4.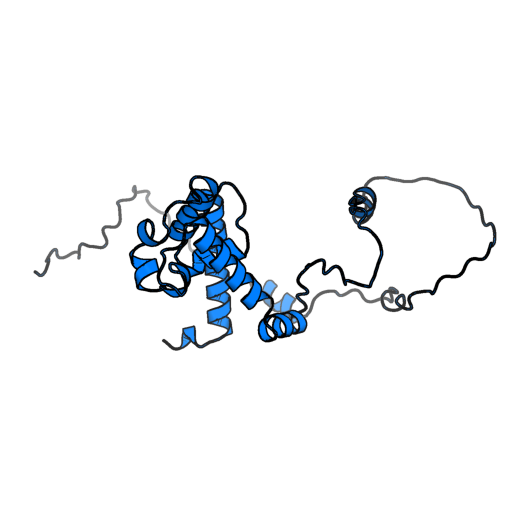746 -5.273 6.692 1.00 98.19 92 VAL A CA 1
ATOM 674 C C . VAL A 1 92 ? -3.304 -4.818 6.469 1.00 98.19 92 VAL A C 1
ATOM 676 O O . VAL A 1 92 ? -2.650 -5.316 5.551 1.00 98.19 92 VAL A O 1
ATOM 679 N N . TYR A 1 93 ? -2.800 -3.919 7.317 1.00 98.25 93 TYR A N 1
ATOM 680 C CA . TYR A 1 93 ? -1.413 -3.461 7.282 1.00 98.25 93 TYR A CA 1
ATOM 681 C C . TYR A 1 93 ? -0.443 -4.643 7.420 1.00 98.25 93 TYR A C 1
ATOM 683 O O . TYR A 1 93 ? 0.402 -4.851 6.550 1.00 98.25 93 TYR A O 1
ATOM 691 N N . SER A 1 94 ? -0.629 -5.485 8.444 1.00 98.06 94 SER A N 1
ATOM 692 C CA . SER A 1 94 ? 0.208 -6.669 8.694 1.00 98.06 94 SER A CA 1
ATOM 693 C C . SER A 1 94 ? 0.202 -7.663 7.526 1.00 98.06 94 SER A C 1
ATOM 695 O O . SER A 1 94 ? 1.238 -8.224 7.166 1.00 98.06 94 SER A O 1
ATOM 697 N N . VAL A 1 95 ? -0.948 -7.863 6.877 1.00 97.88 95 VAL A N 1
ATOM 698 C CA . VAL A 1 95 ? -1.062 -8.745 5.706 1.00 97.88 95 VAL A CA 1
ATOM 699 C C . VAL A 1 95 ? -0.282 -8.198 4.513 1.00 97.88 95 VAL A C 1
ATOM 701 O O . VAL A 1 95 ? 0.354 -8.972 3.796 1.00 97.88 95 VAL A O 1
ATOM 704 N N . LEU A 1 96 ? -0.344 -6.889 4.271 1.00 97.19 96 LEU A N 1
ATOM 705 C CA . LEU A 1 96 ? 0.395 -6.249 3.182 1.00 97.19 96 LEU A CA 1
ATOM 706 C C . LEU A 1 96 ? 1.902 -6.271 3.447 1.00 97.19 96 LEU A C 1
ATOM 708 O O . LEU A 1 96 ? 2.662 -6.607 2.540 1.00 97.19 96 LEU A O 1
ATOM 712 N N . ASP A 1 97 ? 2.313 -6.019 4.689 1.00 97.44 97 ASP A N 1
ATOM 713 C CA . ASP A 1 97 ? 3.704 -6.125 5.129 1.00 97.44 97 ASP A CA 1
ATOM 714 C C . ASP A 1 97 ? 4.251 -7.553 4.954 1.00 97.44 97 ASP A C 1
ATOM 716 O O . ASP A 1 97 ? 5.273 -7.764 4.302 1.00 97.44 97 ASP A O 1
ATOM 720 N N . THR A 1 98 ? 3.493 -8.564 5.389 1.00 97.12 98 THR A N 1
ATOM 721 C CA . THR A 1 98 ? 3.863 -9.980 5.221 1.00 97.12 98 THR A CA 1
ATOM 722 C C . THR A 1 98 ? 3.988 -10.370 3.746 1.00 97.12 98 THR A C 1
ATOM 724 O O . THR A 1 98 ? 4.884 -11.126 3.362 1.00 97.12 98 THR A O 1
ATOM 727 N N . ARG A 1 99 ? 3.097 -9.865 2.883 1.00 95.62 99 ARG A N 1
ATOM 728 C CA . ARG A 1 99 ? 3.166 -10.119 1.435 1.00 95.62 99 ARG A CA 1
ATOM 729 C C . ARG A 1 99 ? 4.398 -9.484 0.810 1.00 95.62 99 ARG A C 1
ATOM 731 O O . ARG A 1 99 ? 5.046 -10.138 -0.005 1.00 95.62 99 ARG A O 1
ATOM 738 N N . TYR A 1 100 ? 4.728 -8.258 1.212 1.00 95.62 100 TYR A N 1
ATOM 739 C CA . TYR A 1 100 ? 5.966 -7.613 0.799 1.00 95.62 100 TYR A CA 1
ATOM 740 C C . TYR A 1 100 ? 7.178 -8.436 1.245 1.00 95.62 100 TYR A C 1
ATOM 742 O O . TYR A 1 100 ? 7.993 -8.811 0.407 1.00 95.62 100 TYR A O 1
ATOM 750 N N . ALA A 1 101 ? 7.252 -8.812 2.524 1.00 94.75 101 ALA A N 1
ATOM 751 C CA . ALA A 1 101 ? 8.351 -9.614 3.051 1.00 94.75 101 ALA A CA 1
ATOM 752 C C . ALA A 1 101 ? 8.499 -10.949 2.301 1.00 94.75 101 ALA A C 1
ATOM 754 O O . ALA A 1 101 ? 9.607 -11.351 1.952 1.00 94.75 101 ALA A O 1
ATOM 755 N N . SER A 1 102 ? 7.394 -11.630 1.988 1.00 95.12 102 SER A N 1
ATOM 756 C CA . SER A 1 102 ? 7.424 -12.867 1.199 1.00 95.12 102 SER A CA 1
ATOM 757 C C . SER A 1 102 ? 7.936 -12.643 -0.231 1.00 95.12 102 SER A C 1
ATOM 759 O O . SER A 1 102 ? 8.741 -13.437 -0.722 1.00 95.12 102 SER A O 1
ATOM 761 N N . ALA A 1 103 ? 7.520 -11.555 -0.886 1.00 92.12 103 ALA A N 1
ATOM 762 C CA . ALA A 1 103 ? 7.968 -11.206 -2.233 1.00 92.12 103 ALA A CA 1
ATOM 763 C C . ALA A 1 103 ? 9.451 -10.798 -2.267 1.00 92.12 103 ALA A C 1
ATOM 765 O O . ALA A 1 103 ? 10.202 -11.263 -3.129 1.00 92.12 103 ALA A O 1
ATOM 766 N N . ALA A 1 104 ? 9.892 -9.989 -1.303 1.00 90.00 104 ALA A N 1
ATOM 767 C CA . ALA A 1 104 ? 11.281 -9.566 -1.153 1.00 90.00 104 ALA A CA 1
ATOM 768 C C . ALA A 1 104 ? 12.213 -10.765 -0.903 1.00 90.00 104 ALA A C 1
ATOM 770 O O . ALA A 1 104 ? 13.285 -10.860 -1.496 1.00 90.00 104 ALA A O 1
ATOM 771 N N . ASN A 1 105 ? 11.763 -11.741 -0.108 1.00 91.88 105 ASN A N 1
ATOM 772 C CA . ASN A 1 105 ? 12.528 -12.947 0.219 1.00 91.88 105 ASN A CA 1
ATOM 773 C C . ASN A 1 105 ? 12.369 -14.095 -0.793 1.00 91.88 105 ASN A C 1
ATOM 775 O O . ASN A 1 105 ? 12.908 -15.194 -0.581 1.00 91.88 105 ASN A O 1
ATOM 779 N N . SER A 1 106 ? 11.649 -13.881 -1.897 1.00 95.12 106 SER A N 1
ATOM 780 C CA . SER A 1 106 ? 11.448 -14.916 -2.910 1.00 95.12 106 SER A CA 1
ATOM 781 C C . SER A 1 106 ? 12.786 -15.358 -3.521 1.00 95.12 106 SER A C 1
ATOM 783 O O . SER A 1 106 ? 13.733 -14.574 -3.621 1.00 95.12 106 SER A O 1
ATOM 785 N N . LYS A 1 107 ? 12.884 -16.630 -3.937 1.00 92.81 107 LYS A N 1
ATOM 786 C CA . LYS A 1 107 ? 14.110 -17.163 -4.560 1.00 92.81 107 LYS A CA 1
ATOM 787 C C . LYS A 1 107 ? 14.503 -16.341 -5.793 1.00 92.81 107 LYS A C 1
ATOM 789 O O . LYS A 1 107 ? 15.682 -16.060 -5.965 1.00 92.81 107 LYS A O 1
ATOM 794 N N . VAL A 1 108 ? 13.518 -15.933 -6.597 1.00 90.38 108 VAL A N 1
ATOM 795 C CA . VAL A 1 108 ? 13.728 -15.119 -7.802 1.00 90.38 108 VAL A CA 1
ATOM 796 C C . VAL A 1 108 ? 14.321 -13.766 -7.427 1.00 90.38 108 VAL A C 1
ATOM 798 O O . VAL A 1 108 ? 15.398 -13.432 -7.914 1.00 90.38 108 VAL A O 1
ATOM 801 N N . THR A 1 109 ? 13.686 -13.039 -6.503 1.00 87.62 109 THR A N 1
ATOM 802 C CA . THR A 1 109 ? 14.163 -11.724 -6.051 1.00 87.62 109 THR A CA 1
ATOM 803 C C . THR A 1 109 ? 15.575 -11.814 -5.482 1.00 87.62 109 THR A C 1
ATOM 805 O O . THR A 1 109 ? 16.447 -11.062 -5.902 1.00 87.62 109 THR A O 1
ATOM 808 N N . ARG A 1 110 ? 15.845 -12.787 -4.599 1.00 87.62 110 ARG A N 1
ATOM 809 C CA . ARG A 1 110 ? 17.190 -12.996 -4.040 1.00 87.62 110 ARG A CA 1
ATOM 810 C C . ARG A 1 110 ? 18.225 -13.342 -5.103 1.00 87.62 110 ARG A C 1
ATOM 812 O O . ARG A 1 110 ? 19.326 -12.807 -5.058 1.00 87.62 110 AR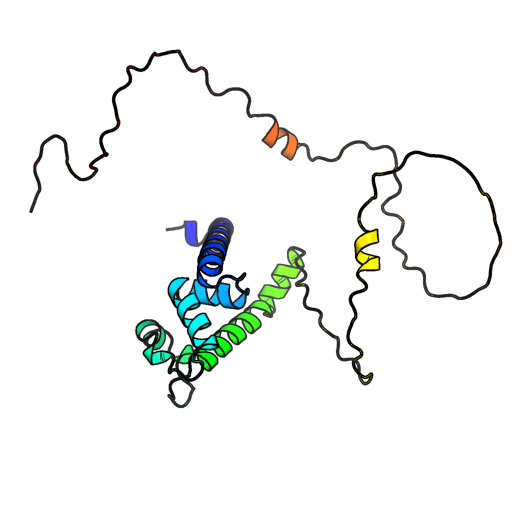G A O 1
ATOM 819 N N . SER A 1 111 ? 17.886 -14.205 -6.062 1.00 87.44 111 SER A N 1
ATOM 820 C CA . SER A 1 111 ? 18.805 -14.556 -7.150 1.00 87.44 111 SER A CA 1
ATOM 821 C C . SER A 1 111 ? 19.108 -13.365 -8.059 1.00 87.44 111 SER A C 1
ATOM 823 O O . SER A 1 111 ? 20.265 -13.159 -8.407 1.00 87.44 111 SER A O 1
ATOM 825 N N . ALA A 1 112 ? 18.107 -12.534 -8.365 1.00 84.88 112 ALA A N 1
ATOM 826 C CA . ALA A 1 112 ? 18.298 -11.310 -9.132 1.00 84.88 112 ALA A CA 1
ATOM 827 C C . ALA A 1 112 ? 19.185 -10.319 -8.364 1.00 84.88 112 ALA A C 1
ATOM 829 O O . ALA A 1 112 ? 20.162 -9.818 -8.911 1.00 84.88 112 ALA A O 1
ATOM 830 N N . MET A 1 113 ? 18.919 -10.101 -7.073 1.00 81.44 113 MET A N 1
ATOM 831 C CA . MET A 1 113 ? 19.737 -9.215 -6.238 1.00 81.44 113 MET A CA 1
ATOM 832 C C . MET A 1 113 ? 21.196 -9.690 -6.162 1.00 81.44 113 MET A C 1
ATOM 834 O O . MET A 1 113 ? 22.110 -8.887 -6.336 1.00 81.44 113 MET A O 1
ATOM 838 N N . ALA A 1 114 ? 21.421 -10.999 -5.999 1.00 84.31 114 ALA A N 1
ATOM 839 C CA . ALA A 1 114 ? 22.758 -11.592 -5.980 1.00 84.31 114 ALA A CA 1
ATOM 840 C C . ALA A 1 114 ? 23.507 -11.425 -7.314 1.00 84.31 114 ALA A C 1
ATOM 842 O O . ALA A 1 114 ? 24.712 -11.188 -7.308 1.00 84.31 114 ALA A O 1
ATOM 843 N N . MET A 1 115 ? 22.808 -11.503 -8.452 1.00 79.31 115 MET A N 1
ATOM 844 C CA . MET A 1 115 ? 23.402 -11.293 -9.781 1.00 79.31 115 MET A CA 1
ATOM 845 C C . MET A 1 115 ? 23.834 -9.841 -10.020 1.00 79.31 115 MET A C 1
ATOM 847 O O . MET A 1 115 ? 24.829 -9.611 -10.701 1.00 79.31 115 MET A O 1
ATOM 851 N N . TYR A 1 116 ? 23.121 -8.871 -9.444 1.00 74.19 116 TYR A N 1
ATOM 852 C CA . TYR A 1 116 ? 23.416 -7.441 -9.591 1.00 74.19 116 TYR A CA 1
ATOM 853 C C . TYR A 1 116 ? 24.217 -6.849 -8.415 1.00 74.19 116 TYR A C 1
ATOM 855 O O . TYR A 1 116 ? 24.357 -5.632 -8.320 1.00 74.19 116 TYR A O 1
ATOM 863 N N . GLY A 1 117 ? 24.760 -7.687 -7.522 1.00 62.91 117 GLY A N 1
ATOM 864 C CA . GLY A 1 117 ? 25.594 -7.248 -6.394 1.00 62.91 117 GLY A CA 1
ATOM 865 C C . GLY A 1 117 ? 24.830 -6.568 -5.249 1.00 62.91 117 GLY A C 1
ATOM 866 O O . GLY A 1 117 ? 25.445 -5.968 -4.371 1.00 62.91 117 GLY A O 1
ATOM 867 N N . GLY A 1 118 ? 23.499 -6.661 -5.231 1.00 57.97 118 GLY A N 1
ATOM 868 C CA . GLY A 1 118 ? 22.669 -6.197 -4.127 1.00 57.97 118 GLY A CA 1
ATOM 869 C C . GLY A 1 118 ? 22.560 -7.274 -3.055 1.00 57.97 118 GLY A C 1
ATOM 870 O O . GLY A 1 118 ? 21.685 -8.131 -3.124 1.00 57.97 118 GLY A O 1
ATOM 871 N N . THR A 1 119 ? 23.415 -7.254 -2.038 1.00 53.25 119 THR A N 1
ATOM 872 C CA . THR A 1 119 ? 23.102 -7.962 -0.790 1.00 53.25 119 THR A CA 1
ATOM 873 C C . THR A 1 119 ? 22.149 -7.080 0.011 1.00 53.25 119 THR A C 1
ATOM 875 O O . THR A 1 119 ? 22.557 -5.977 0.387 1.00 53.25 119 THR A O 1
ATOM 878 N N . PRO A 1 120 ? 20.896 -7.488 0.289 1.00 50.12 120 PRO A N 1
ATOM 879 C CA . PRO A 1 120 ? 20.136 -6.794 1.312 1.00 50.12 120 PRO A CA 1
ATOM 880 C C . PRO A 1 120 ? 20.919 -6.906 2.621 1.00 50.12 120 PRO A C 1
ATOM 882 O O . PRO A 1 120 ? 21.325 -7.999 3.016 1.00 50.12 120 PRO A O 1
ATOM 885 N N . SER A 1 121 ? 21.140 -5.775 3.288 1.00 49.50 121 SER A N 1
ATOM 886 C CA . SER A 1 121 ? 21.602 -5.735 4.675 1.00 49.50 121 SER A CA 1
ATOM 887 C C . SER A 1 121 ? 20.482 -6.231 5.590 1.00 49.50 121 SER A C 1
ATOM 889 O O . SER A 1 121 ? 19.927 -5.483 6.387 1.00 49.50 121 SER A O 1
ATOM 891 N N . THR A 1 122 ? 20.092 -7.490 5.451 1.00 47.16 122 THR A N 1
ATOM 892 C CA . THR A 1 122 ? 19.403 -8.218 6.503 1.00 47.16 122 THR A CA 1
ATOM 893 C C . THR A 1 122 ? 20.490 -8.841 7.351 1.00 47.16 122 THR A C 1
ATOM 895 O O . THR A 1 122 ? 21.186 -9.754 6.915 1.00 47.16 122 THR A O 1
ATOM 898 N N . SER A 1 123 ? 20.662 -8.307 8.557 1.00 44.53 123 SER A N 1
ATOM 899 C CA . SER A 1 123 ? 21.405 -8.943 9.639 1.00 44.53 123 SER A CA 1
ATOM 900 C C . SER A 1 123 ? 20.716 -10.266 9.982 1.00 44.53 123 SER A C 1
ATOM 902 O O . SER A 1 123 ? 19.936 -10.357 10.926 1.00 44.53 123 SER A O 1
ATOM 904 N N . GLU A 1 124 ? 20.931 -11.288 9.161 1.00 43.12 124 GLU A N 1
ATOM 905 C CA . GLU A 1 124 ? 20.501 -12.644 9.447 1.00 43.12 124 GLU A CA 1
ATOM 906 C C . GLU A 1 124 ? 21.412 -13.166 10.559 1.00 43.12 124 GLU A C 1
ATOM 908 O O . GLU A 1 124 ? 22.549 -13.580 10.333 1.00 43.12 124 GLU A O 1
ATOM 913 N N . VAL A 1 125 ? 20.922 -13.099 11.797 1.00 37.19 125 VAL A N 1
ATOM 914 C CA . VAL A 1 125 ? 21.474 -13.885 12.898 1.00 37.19 125 VAL A CA 1
ATOM 915 C C . VAL A 1 125 ? 21.284 -15.357 12.542 1.00 37.19 125 VAL A C 1
ATOM 917 O O . VAL A 1 125 ? 20.205 -15.928 12.689 1.00 37.19 125 VAL A O 1
ATOM 920 N N . ALA A 1 126 ? 22.338 -15.972 12.010 1.00 40.09 126 ALA A N 1
ATOM 921 C CA . ALA A 1 126 ? 22.410 -17.411 11.856 1.00 40.09 126 ALA A CA 1
ATOM 922 C C . ALA A 1 126 ? 22.233 -18.038 13.245 1.00 40.09 126 ALA A C 1
ATOM 924 O O . ALA A 1 126 ? 23.080 -17.889 14.126 1.00 40.09 126 ALA A O 1
ATOM 925 N N . SER A 1 127 ? 21.097 -18.703 13.454 1.00 40.50 127 SER A N 1
ATOM 926 C CA . SER A 1 127 ? 20.823 -19.451 14.673 1.00 40.50 127 SER A CA 1
ATOM 927 C C . SER A 1 127 ? 21.703 -20.702 14.674 1.00 40.50 127 SER A C 1
ATOM 929 O O . SER A 1 127 ? 21.329 -21.753 14.157 1.00 40.50 127 SER A O 1
ATOM 931 N N . ALA A 1 128 ? 22.917 -20.563 15.203 1.00 41.88 128 ALA A N 1
ATOM 932 C CA . ALA A 1 128 ? 23.699 -21.682 15.692 1.00 41.88 128 ALA A CA 1
ATOM 933 C C . ALA A 1 128 ? 23.360 -21.871 17.173 1.00 41.88 128 ALA A C 1
ATOM 935 O O . ALA A 1 128 ? 23.352 -20.925 17.959 1.00 41.88 128 ALA A O 1
ATOM 936 N N . ASN A 1 129 ? 23.025 -23.109 17.510 1.00 44.66 129 ASN A N 1
ATOM 937 C CA . ASN A 1 129 ? 22.676 -23.605 18.831 1.00 44.66 129 ASN A CA 1
ATOM 938 C C .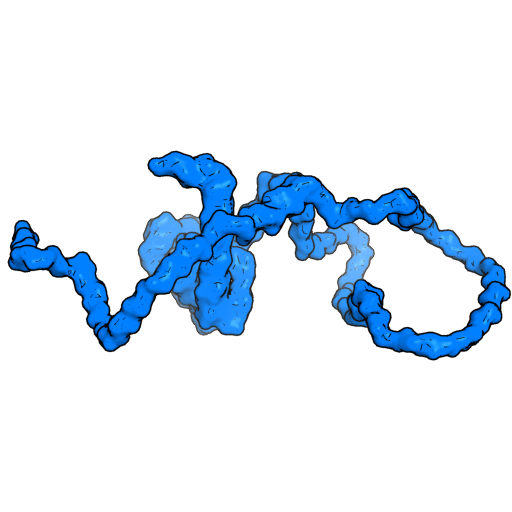 ASN A 1 129 ? 23.443 -22.910 19.984 1.00 44.66 129 ASN A C 1
ATOM 940 O O . ASN A 1 129 ? 24.654 -23.066 20.108 1.00 44.66 129 ASN A O 1
ATOM 944 N N . GLY A 1 130 ? 22.702 -22.219 20.858 1.00 47.56 130 GLY A N 1
ATOM 945 C CA . GLY A 1 130 ? 23.046 -22.011 22.268 1.00 47.56 130 GLY A CA 1
ATOM 946 C C . GLY A 1 130 ? 24.169 -21.031 22.623 1.00 47.56 130 GLY A C 1
ATOM 947 O O . GLY A 1 130 ? 25.148 -21.464 23.212 1.00 47.56 130 GLY A O 1
ATOM 948 N N . VAL A 1 131 ? 23.975 -19.719 22.426 1.00 35.22 131 VAL A N 1
ATOM 949 C CA . VAL A 1 131 ? 24.547 -18.672 23.307 1.00 35.22 131 VAL A CA 1
ATOM 950 C C . VAL A 1 131 ? 23.560 -17.495 23.403 1.00 35.22 131 VAL A C 1
ATOM 952 O O . VAL A 1 131 ? 22.959 -17.085 22.416 1.00 35.22 131 VAL A O 1
ATOM 955 N N . GLN A 1 132 ? 23.356 -17.001 24.623 1.00 34.81 132 GLN A N 1
ATOM 956 C CA . GLN A 1 132 ? 22.432 -15.936 25.034 1.00 34.81 132 GLN A CA 1
ATOM 957 C C . GLN A 1 132 ? 22.696 -14.588 24.312 1.00 34.81 132 GLN A C 1
ATOM 959 O O . GLN A 1 132 ? 23.859 -14.254 24.092 1.00 34.81 132 GLN A O 1
ATOM 964 N N . PRO A 1 133 ? 21.670 -13.777 23.973 1.00 40.72 133 PRO A N 1
ATOM 965 C CA . PRO A 1 133 ? 21.871 -12.526 23.244 1.00 40.72 133 PRO A CA 1
ATOM 966 C C . PRO A 1 133 ? 22.405 -11.417 24.163 1.00 40.72 133 PRO A C 1
ATOM 968 O O . PRO A 1 133 ? 21.701 -10.942 25.053 1.00 40.72 133 PRO A O 1
ATOM 971 N N . THR A 1 134 ? 23.631 -10.957 23.919 1.00 43.47 134 THR A N 1
ATOM 972 C CA . THR A 1 134 ? 24.085 -9.620 24.323 1.00 43.47 134 THR A CA 1
ATOM 973 C C . THR A 1 134 ? 23.868 -8.662 23.151 1.00 43.47 134 THR A C 1
ATOM 975 O O . THR A 1 134 ? 24.257 -8.939 22.018 1.00 43.47 134 THR A O 1
ATOM 978 N N . ALA A 1 135 ? 23.167 -7.557 23.406 1.00 41.12 135 ALA A N 1
ATOM 979 C CA . ALA A 1 135 ? 22.841 -6.545 22.404 1.00 41.12 135 ALA A CA 1
ATOM 980 C C . ALA A 1 135 ? 24.113 -5.976 21.739 1.00 41.12 135 ALA A C 1
ATOM 982 O O . ALA A 1 135 ? 25.090 -5.720 22.448 1.00 41.12 135 ALA A O 1
ATOM 983 N N . PRO A 1 136 ? 24.126 -5.717 20.417 1.00 46.78 136 PRO A N 1
ATOM 984 C CA . PRO A 1 136 ? 25.255 -5.047 19.795 1.00 46.78 136 PRO A CA 1
ATOM 985 C C . PRO A 1 136 ? 25.195 -3.558 20.151 1.00 46.78 136 PRO A C 1
ATOM 987 O O . PRO A 1 136 ? 24.346 -2.817 19.656 1.00 46.78 136 PRO A O 1
ATOM 990 N N . MET A 1 137 ? 26.102 -3.107 21.017 1.00 46.47 137 MET A N 1
ATOM 991 C CA . MET A 1 137 ? 26.459 -1.693 21.054 1.00 46.47 137 MET A CA 1
ATOM 992 C C . MET A 1 137 ? 27.216 -1.405 19.758 1.00 46.47 137 MET A C 1
ATOM 994 O O . MET A 1 137 ? 28.249 -2.014 19.487 1.00 46.47 137 MET A O 1
ATOM 998 N N . VAL A 1 138 ? 26.667 -0.531 18.919 1.00 53.34 138 VAL A N 1
ATOM 999 C CA . VAL A 1 138 ? 27.385 -0.024 17.750 1.00 53.34 138 VAL A CA 1
ATOM 1000 C C . VAL A 1 138 ? 28.550 0.806 18.279 1.00 53.34 138 VAL A C 1
ATOM 1002 O O . VAL A 1 138 ? 28.349 1.830 18.932 1.00 53.34 138 VAL A O 1
ATOM 1005 N N . ASP A 1 139 ? 29.769 0.332 18.042 1.00 50.19 139 ASP A N 1
ATOM 1006 C CA . ASP A 1 139 ? 30.991 1.029 18.424 1.00 50.19 139 ASP A CA 1
ATOM 1007 C C . ASP A 1 139 ? 31.210 2.195 17.451 1.00 50.19 139 ASP A C 1
ATOM 1009 O O . ASP A 1 139 ? 31.888 2.096 16.425 1.00 50.19 139 ASP A O 1
ATOM 1013 N N . ASN A 1 140 ? 30.552 3.319 17.744 1.00 53.38 140 ASN A N 1
ATOM 1014 C CA . ASN A 1 140 ? 30.583 4.544 16.939 1.00 53.38 140 ASN A CA 1
ATOM 1015 C C . ASN A 1 140 ? 32.024 5.040 16.686 1.00 53.38 140 ASN A C 1
ATOM 1017 O O . ASN A 1 140 ? 32.279 5.747 15.710 1.00 53.38 140 ASN A O 1
ATOM 1021 N N . ALA A 1 141 ? 32.976 4.641 17.538 1.00 53.44 141 ALA A N 1
ATOM 1022 C CA . ALA A 1 141 ? 34.395 4.951 17.415 1.00 53.44 141 ALA A CA 1
ATOM 1023 C C . ALA A 1 141 ? 35.070 4.252 16.220 1.00 53.44 141 ALA A C 1
ATOM 1025 O O . ALA A 1 141 ? 35.938 4.850 15.586 1.00 53.44 141 ALA A O 1
ATOM 1026 N N . ALA A 1 142 ? 34.650 3.035 15.856 1.00 56.53 142 ALA A N 1
ATOM 1027 C CA . ALA A 1 142 ? 35.195 2.321 14.698 1.00 56.53 142 ALA A CA 1
ATOM 1028 C C . ALA A 1 142 ? 34.715 2.931 13.367 1.00 56.53 142 ALA A C 1
ATOM 1030 O O . ALA A 1 142 ? 35.456 2.970 12.384 1.00 56.53 142 ALA A O 1
ATOM 1031 N N . TYR A 1 143 ? 33.497 3.481 13.346 1.00 53.38 143 TYR A N 1
ATOM 1032 C CA . TYR A 1 143 ? 32.926 4.134 12.164 1.00 53.38 143 TYR A CA 1
ATOM 1033 C C . TYR A 1 143 ? 33.616 5.471 11.843 1.00 53.38 143 TYR A C 1
ATOM 1035 O O . TYR A 1 143 ? 33.850 5.797 10.680 1.00 53.38 143 TYR A O 1
ATOM 1043 N N . LEU A 1 144 ? 34.030 6.222 12.870 1.00 50.59 144 LEU A N 1
ATOM 1044 C CA . LEU A 1 144 ? 34.709 7.511 12.697 1.00 50.59 144 LEU A CA 1
ATOM 1045 C C . LEU A 1 144 ? 36.168 7.395 12.222 1.00 50.59 144 LEU A C 1
ATOM 1047 O O . LEU A 1 144 ? 36.728 8.391 11.773 1.00 50.59 144 LEU A O 1
ATOM 1051 N N . GLN A 1 145 ? 36.774 6.203 12.251 1.00 55.50 145 GLN A N 1
ATOM 1052 C CA . GLN A 1 145 ? 38.127 5.973 11.718 1.00 55.50 145 GLN A CA 1
ATOM 1053 C C . GLN A 1 145 ? 38.162 5.648 10.216 1.00 55.50 145 GLN A C 1
ATOM 1055 O O . GLN A 1 145 ? 39.239 5.503 9.643 1.00 55.50 145 GLN A O 1
ATOM 1060 N N . THR A 1 146 ? 37.002 5.550 9.560 1.00 64.38 146 THR A N 1
ATOM 1061 C CA . THR A 1 146 ? 36.914 5.187 8.133 1.00 64.38 146 THR A CA 1
ATOM 1062 C C . THR A 1 146 ? 37.031 6.398 7.194 1.00 64.38 146 THR A C 1
ATOM 1064 O O . THR A 1 146 ? 37.215 6.232 5.989 1.00 64.38 146 THR A O 1
ATOM 1067 N N . PHE A 1 147 ? 36.995 7.629 7.716 1.00 56.44 147 PHE A N 1
ATOM 1068 C CA . PHE A 1 147 ? 37.185 8.837 6.908 1.00 56.44 147 PHE A CA 1
ATOM 1069 C C . PHE A 1 147 ? 38.628 9.358 7.022 1.00 56.44 147 PHE A C 1
ATOM 1071 O O . PHE A 1 147 ? 39.128 9.519 8.138 1.00 56.44 147 PHE A O 1
ATOM 1078 N N . PRO A 1 148 ? 39.318 9.657 5.904 1.00 53.00 148 PRO A N 1
ATOM 1079 C CA . PRO A 1 148 ? 40.648 10.251 5.950 1.00 53.00 148 PRO A CA 1
ATOM 1080 C C . PRO A 1 148 ? 40.578 11.667 6.542 1.00 53.00 148 PRO A C 1
ATOM 1082 O O . PRO A 1 148 ? 39.885 12.542 6.027 1.00 53.00 148 PRO A O 1
ATOM 1085 N N . ASN A 1 149 ? 41.304 11.884 7.638 1.00 50.19 149 ASN A N 1
ATOM 1086 C CA . ASN A 1 149 ? 41.414 13.171 8.318 1.00 50.19 149 ASN A CA 1
ATOM 1087 C C . ASN A 1 149 ? 42.411 14.074 7.563 1.00 50.19 149 ASN A C 1
ATOM 1089 O O . ASN A 1 149 ? 43.602 13.777 7.529 1.00 50.19 149 ASN A O 1
ATOM 1093 N N . THR A 1 150 ? 41.944 15.159 6.936 1.00 50.94 150 THR A N 1
ATOM 1094 C CA . THR A 1 150 ? 42.779 16.068 6.118 1.00 50.94 150 THR A CA 1
ATOM 1095 C C . THR A 1 150 ? 43.281 17.305 6.867 1.00 50.94 150 THR A C 1
ATOM 1097 O O . THR A 1 150 ? 43.719 18.262 6.235 1.00 50.94 150 THR A O 1
ATOM 1100 N N . ASN A 1 151 ? 43.261 17.308 8.201 1.00 42.97 151 ASN A N 1
ATOM 1101 C CA . ASN A 1 151 ? 43.815 18.398 9.002 1.00 42.97 151 ASN A CA 1
ATOM 1102 C C . ASN A 1 151 ? 44.968 17.901 9.883 1.00 42.97 151 ASN A C 1
ATOM 1104 O O . ASN A 1 151 ? 44.716 17.329 10.937 1.00 42.97 151 ASN A O 1
ATOM 1108 N N . ALA A 1 152 ? 46.215 18.145 9.459 1.00 37.41 152 ALA A N 1
ATOM 1109 C CA . ALA A 1 152 ? 47.278 18.761 10.273 1.00 37.41 152 ALA A CA 1
ATOM 1110 C C . ALA A 1 152 ? 48.677 18.568 9.654 1.00 37.41 152 ALA A C 1
ATOM 1112 O O . ALA A 1 152 ? 49.085 17.479 9.261 1.00 37.41 152 ALA A O 1
ATOM 1113 N N . VAL A 1 153 ? 49.404 19.680 9.615 1.00 36.59 153 VAL A N 1
ATOM 1114 C CA . VAL A 1 153 ? 50.808 19.859 9.232 1.00 36.59 153 VAL A CA 1
ATOM 1115 C C . VAL A 1 153 ? 51.756 19.247 10.296 1.00 36.59 153 VAL A C 1
ATOM 1117 O O . VAL A 1 153 ? 51.433 19.236 11.478 1.00 36.59 153 VAL A O 1
ATOM 1120 N N . THR A 1 154 ? 52.917 18.743 9.853 1.00 33.53 154 THR A N 1
ATOM 1121 C CA . THR A 1 154 ? 54.095 18.166 10.578 1.00 33.53 154 THR A CA 1
ATOM 1122 C C . THR A 1 154 ? 54.672 19.037 11.728 1.00 33.53 154 THR A C 1
ATOM 1124 O O . THR A 1 154 ? 54.396 20.236 11.670 1.00 33.53 154 THR A O 1
ATOM 1127 N N . PRO A 1 155 ? 55.556 18.568 12.675 1.00 48.66 155 PRO A N 1
ATOM 1128 C CA . PRO A 1 155 ? 56.569 17.487 12.528 1.00 48.66 155 PRO A CA 1
ATOM 1129 C C . PRO A 1 155 ? 56.959 16.584 13.759 1.00 48.66 155 PRO A C 1
ATOM 1131 O O . PRO A 1 155 ? 56.643 16.870 14.905 1.00 48.66 155 PRO A O 1
ATOM 1134 N N . VAL A 1 156 ? 57.770 15.549 13.442 1.00 31.33 156 VAL A N 1
ATOM 1135 C CA . VAL A 1 156 ? 58.856 14.810 14.172 1.00 31.33 156 VAL A CA 1
ATOM 1136 C C . VAL A 1 156 ? 58.640 13.795 15.330 1.00 31.33 156 VAL A C 1
ATOM 1138 O O . VAL A 1 156 ? 58.056 14.080 16.364 1.00 31.33 156 VAL A O 1
ATOM 1141 N N . SER A 1 157 ? 59.360 12.666 15.143 1.00 35.06 157 SER A N 1
ATOM 1142 C CA . SER A 1 157 ? 60.049 11.748 16.086 1.00 35.06 157 SER A CA 1
ATOM 1143 C C . SER A 1 157 ? 59.260 10.775 16.977 1.00 35.06 157 SER A C 1
ATOM 1145 O O . SER A 1 157 ? 58.701 11.164 17.991 1.00 35.06 157 SER A O 1
ATOM 1147 N N . ALA A 1 158 ? 59.405 9.465 16.719 1.00 34.81 158 ALA A N 1
ATOM 1148 C CA . ALA A 1 158 ? 60.344 8.605 17.463 1.00 34.81 158 ALA A CA 1
ATOM 1149 C C . ALA A 1 158 ? 60.308 7.145 16.967 1.00 34.81 158 ALA A C 1
ATOM 1151 O O . ALA A 1 158 ? 59.270 6.491 16.906 1.00 34.81 158 ALA A O 1
ATOM 1152 N N . THR A 1 159 ? 61.493 6.639 16.644 1.00 43.25 159 THR A N 1
ATOM 1153 C CA . THR A 1 159 ? 61.834 5.236 16.404 1.00 43.25 159 THR A CA 1
ATOM 1154 C C . THR A 1 159 ? 61.651 4.421 17.684 1.00 43.25 159 THR A C 1
ATOM 1156 O O . THR A 1 159 ? 62.153 4.835 18.725 1.00 43.25 159 THR A O 1
ATOM 1159 N N . SER A 1 160 ? 61.028 3.241 17.618 1.00 39.22 160 SER A N 1
ATOM 1160 C CA . SER A 1 160 ? 61.279 2.132 18.556 1.00 39.22 160 SER A CA 1
ATOM 1161 C C . SER A 1 160 ? 60.760 0.815 17.984 1.00 39.22 160 SER A C 1
ATOM 1163 O O . SER A 1 160 ? 59.571 0.518 17.987 1.00 39.22 160 SER A O 1
ATOM 1165 N N . SER A 1 161 ? 61.697 0.016 17.494 1.00 42.59 161 SER A N 1
ATOM 1166 C CA . SER A 1 161 ? 61.558 -1.415 17.257 1.00 42.59 161 SER A CA 1
ATOM 1167 C C . SER A 1 161 ? 61.578 -2.172 18.587 1.00 42.59 161 SER A C 1
ATOM 1169 O O . SER A 1 161 ? 62.529 -2.021 19.350 1.00 42.59 161 SER A O 1
ATOM 1171 N N . THR A 1 162 ? 60.607 -3.049 18.851 1.00 34.84 162 THR A N 1
ATOM 1172 C CA . THR A 1 162 ? 60.784 -4.184 19.776 1.00 34.84 162 THR A CA 1
ATOM 1173 C C . THR A 1 162 ? 59.926 -5.368 19.328 1.00 34.84 162 THR A C 1
ATOM 1175 O O . THR A 1 162 ? 58.863 -5.218 18.734 1.00 34.84 162 THR A O 1
ATOM 1178 N N . LYS A 1 163 ? 60.489 -6.554 19.539 1.00 33.28 163 LYS A N 1
ATOM 1179 C CA . LYS A 1 163 ? 60.227 -7.840 18.899 1.00 33.28 163 LYS A CA 1
ATOM 1180 C C . LYS A 1 163 ? 59.317 -8.727 19.774 1.00 33.28 163 LYS A C 1
ATOM 1182 O O . LYS A 1 163 ? 59.608 -8.886 20.948 1.00 33.28 163 LYS A O 1
ATOM 1187 N N . VAL A 1 164 ? 58.304 -9.327 19.135 1.00 35.19 164 VAL A N 1
ATOM 1188 C CA . VAL A 1 164 ? 57.682 -10.666 19.325 1.00 35.19 164 VAL A CA 1
ATOM 1189 C C . VAL A 1 164 ? 57.229 -11.108 20.731 1.00 35.19 164 VAL A C 1
ATOM 1191 O O . VAL A 1 164 ? 58.048 -11.443 21.580 1.00 35.19 164 VAL A O 1
ATOM 1194 N N . ALA A 1 165 ? 55.916 -11.331 20.867 1.00 35.41 165 ALA A N 1
ATOM 1195 C CA . ALA A 1 165 ? 55.358 -12.471 21.599 1.00 35.41 165 ALA A CA 1
ATOM 1196 C C . ALA A 1 165 ? 54.135 -13.030 20.844 1.00 35.41 165 ALA A C 1
ATOM 1198 O O . ALA A 1 165 ? 53.317 -12.285 20.310 1.00 35.41 165 ALA A O 1
ATOM 1199 N N . ASP A 1 166 ? 54.115 -14.353 20.764 1.00 37.47 166 ASP A N 1
ATOM 1200 C CA . ASP A 1 166 ? 53.298 -15.243 19.947 1.00 37.47 166 ASP A CA 1
ATOM 1201 C C . ASP A 1 166 ? 51.833 -15.310 20.415 1.00 37.47 166 ASP A C 1
ATOM 1203 O O . ASP A 1 166 ? 51.558 -15.499 21.599 1.00 37.47 166 ASP A O 1
ATOM 1207 N N . ASN A 1 167 ? 50.897 -15.148 19.481 1.00 37.06 167 ASN A N 1
ATOM 1208 C CA . ASN A 1 167 ? 49.556 -15.723 19.546 1.00 37.06 167 ASN A CA 1
ATOM 1209 C C . ASN A 1 167 ? 48.965 -15.676 18.136 1.00 37.06 167 ASN A C 1
ATOM 1211 O O . ASN A 1 167 ? 48.672 -14.614 17.587 1.00 37.06 167 ASN A O 1
ATOM 1215 N N . THR A 1 168 ? 48.837 -16.852 17.538 1.00 46.50 168 THR A N 1
ATOM 1216 C CA . THR A 1 168 ? 48.214 -17.072 16.236 1.00 46.50 168 THR A CA 1
ATOM 1217 C C . THR A 1 168 ? 46.708 -16.813 16.315 1.00 46.50 168 THR A C 1
ATOM 1219 O O . THR A 1 168 ? 46.010 -17.373 17.159 1.00 46.50 168 THR A O 1
ATOM 1222 N N . PRO A 1 169 ? 46.181 -15.984 15.402 1.00 44.19 169 PRO A N 1
ATOM 1223 C CA . PRO A 1 169 ? 45.064 -16.445 14.584 1.00 44.19 169 PRO A CA 1
ATOM 1224 C C . PRO A 1 169 ? 45.290 -16.145 13.094 1.00 44.19 169 PRO A C 1
ATOM 1226 O O . PRO A 1 169 ? 45.641 -15.036 12.703 1.00 44.19 169 PRO A O 1
ATOM 1229 N N . VAL A 1 170 ? 45.074 -17.184 12.284 1.00 45.72 170 VAL A N 1
ATOM 1230 C CA . VAL A 1 170 ? 44.711 -17.200 10.854 1.00 45.72 170 VAL A CA 1
ATOM 1231 C C . VAL A 1 170 ? 44.678 -15.829 10.158 1.00 45.72 170 VAL A C 1
ATOM 1233 O O . VAL A 1 170 ? 43.738 -15.047 10.291 1.00 45.72 170 VAL A O 1
ATOM 1236 N N . THR A 1 171 ? 45.695 -15.565 9.344 1.00 43.72 171 THR A N 1
ATOM 1237 C CA . THR A 1 171 ? 45.744 -14.448 8.397 1.00 43.72 171 THR A CA 1
ATOM 1238 C C . THR A 1 171 ? 44.686 -14.631 7.300 1.00 43.72 171 THR A C 1
ATOM 1240 O O . THR A 1 171 ? 44.720 -15.647 6.602 1.00 43.72 171 THR A O 1
ATOM 1243 N N . PRO A 1 172 ? 43.783 -13.663 7.045 1.00 48.56 172 PRO A N 1
ATOM 1244 C CA . PRO A 1 172 ? 43.034 -13.655 5.798 1.00 48.56 172 PRO A CA 1
ATOM 1245 C C . PRO A 1 172 ? 43.985 -13.301 4.645 1.00 48.56 172 PRO A C 1
ATOM 1247 O O . PRO A 1 172 ? 44.555 -12.209 4.579 1.00 48.56 172 PRO A O 1
ATOM 1250 N N . ALA A 1 173 ? 44.159 -14.246 3.725 1.00 58.91 173 ALA A N 1
ATOM 1251 C CA . ALA A 1 173 ? 44.872 -14.073 2.468 1.00 58.91 173 ALA A CA 1
ATOM 1252 C C . ALA A 1 173 ? 44.068 -13.176 1.506 1.00 58.91 173 ALA A C 1
ATOM 1254 O O . ALA A 1 173 ? 43.408 -13.675 0.607 1.00 58.91 173 ALA A O 1
ATOM 1255 N N . PHE A 1 174 ? 44.090 -11.852 1.697 1.00 46.47 174 PHE A N 1
ATOM 1256 C CA . PHE A 1 174 ? 43.467 -10.896 0.762 1.00 46.47 174 PHE A CA 1
ATOM 1257 C C . PHE A 1 174 ? 44.214 -9.557 0.684 1.00 46.47 174 PHE A C 1
ATOM 1259 O O . PHE A 1 174 ? 43.616 -8.484 0.694 1.00 46.47 174 PHE A O 1
ATOM 1266 N N . ARG A 1 175 ? 45.550 -9.581 0.600 1.00 53.53 175 ARG A N 1
ATOM 1267 C CA . ARG A 1 175 ? 46.337 -8.338 0.490 1.00 53.53 175 ARG A CA 1
ATOM 1268 C C . ARG A 1 175 ? 47.358 -8.335 -0.643 1.00 53.53 175 ARG A C 1
ATOM 1270 O O . ARG A 1 175 ? 48.509 -7.968 -0.445 1.00 53.53 175 ARG A O 1
ATOM 1277 N N . SER A 1 176 ? 46.893 -8.696 -1.842 1.00 47.66 176 SER A N 1
ATOM 1278 C CA . SER A 1 176 ? 47.688 -8.617 -3.081 1.00 47.66 176 SER A CA 1
ATOM 1279 C C . SER A 1 176 ? 46.996 -7.944 -4.273 1.00 47.66 176 SER A C 1
ATOM 1281 O O . SER A 1 176 ? 47.527 -8.016 -5.370 1.00 47.66 176 SER A O 1
ATOM 1283 N N . ILE A 1 177 ? 45.864 -7.250 -4.103 1.00 56.97 177 ILE A N 1
ATOM 1284 C CA . ILE A 1 177 ? 45.202 -6.548 -5.230 1.00 56.97 177 ILE A CA 1
ATOM 1285 C C . ILE A 1 177 ? 45.360 -5.023 -5.227 1.00 56.97 177 ILE A C 1
ATOM 1287 O O . ILE A 1 177 ? 44.936 -4.370 -6.170 1.00 56.97 177 ILE A O 1
ATOM 1291 N N . TYR A 1 178 ? 46.031 -4.452 -4.224 1.00 50.03 178 TYR A N 1
ATOM 1292 C CA . TYR A 1 178 ? 46.350 -3.022 -4.197 1.00 50.03 178 TYR A CA 1
ATOM 1293 C C . TYR A 1 178 ? 47.802 -2.810 -3.765 1.00 50.03 178 TYR A C 1
ATOM 1295 O O . TYR A 1 178 ? 48.086 -2.409 -2.639 1.00 50.03 178 TYR A O 1
ATOM 1303 N N . GLN A 1 179 ? 48.733 -3.117 -4.668 1.00 43.19 179 GLN A N 1
ATOM 1304 C CA . GLN A 1 179 ? 50.038 -2.459 -4.688 1.00 43.19 179 GLN A CA 1
ATOM 1305 C C . GLN A 1 179 ? 50.052 -1.482 -5.875 1.00 43.19 179 GLN A C 1
ATOM 1307 O O . GLN A 1 179 ? 49.628 -1.867 -6.966 1.00 43.19 179 GLN A O 1
ATOM 1312 N N . PRO A 1 180 ? 50.484 -0.224 -5.675 1.00 48.91 180 PRO A N 1
ATOM 1313 C CA . PRO A 1 180 ? 50.509 0.792 -6.715 1.00 48.91 180 PRO A CA 1
ATOM 1314 C C . PRO A 1 180 ? 51.735 0.569 -7.605 1.00 48.91 180 PRO A C 1
ATOM 1316 O O . PRO A 1 180 ? 52.843 0.974 -7.268 1.00 48.91 180 PRO A O 1
ATOM 1319 N N . GLY A 1 181 ? 51.535 -0.113 -8.729 1.00 40.72 181 GLY A N 1
ATOM 1320 C CA . GLY A 1 181 ? 52.417 0.008 -9.886 1.00 40.72 181 GLY A CA 1
ATOM 1321 C C . GLY A 1 181 ? 51.926 1.161 -10.759 1.00 40.72 181 GLY A C 1
ATOM 1322 O O . GLY A 1 181 ? 50.720 1.302 -10.951 1.00 40.72 181 GLY A O 1
ATOM 1323 N N . ASP A 1 182 ? 52.852 1.987 -11.238 1.00 50.09 182 ASP A N 1
ATOM 1324 C CA . ASP A 1 182 ? 52.666 3.090 -12.187 1.00 50.09 182 ASP A CA 1
ATOM 1325 C C . ASP A 1 182 ? 51.578 2.841 -13.251 1.00 50.09 182 ASP A C 1
ATOM 1327 O O . ASP A 1 182 ? 51.826 2.249 -14.300 1.00 50.09 182 ASP A O 1
ATOM 1331 N N . ALA A 1 183 ? 50.361 3.327 -13.000 1.00 43.78 183 ALA A N 1
ATOM 1332 C CA . ALA A 1 183 ? 49.335 3.512 -14.021 1.00 43.78 183 ALA A CA 1
ATOM 1333 C C . ALA A 1 183 ? 48.324 4.564 -13.551 1.00 43.78 183 ALA A C 1
ATOM 1335 O O . ALA A 1 183 ? 47.300 4.277 -12.930 1.00 43.78 183 ALA A O 1
ATOM 1336 N N . THR A 1 184 ? 48.599 5.822 -13.873 1.00 52.25 184 THR A N 1
ATOM 1337 C CA . THR A 1 184 ? 47.562 6.844 -13.954 1.00 52.25 184 THR A CA 1
ATOM 1338 C C . THR A 1 184 ? 46.633 6.489 -15.114 1.00 52.25 184 THR A C 1
ATOM 1340 O O . THR A 1 184 ? 47.014 6.643 -16.272 1.00 52.25 184 THR A O 1
ATOM 1343 N N . GLN A 1 185 ? 45.426 5.994 -14.812 1.00 45.19 185 GLN A N 1
ATOM 1344 C CA . GLN A 1 185 ? 44.190 6.308 -15.553 1.00 45.19 185 GLN A CA 1
ATOM 1345 C C . GLN A 1 185 ? 42.950 5.610 -14.958 1.00 45.19 185 GLN A C 1
ATOM 1347 O O . GLN A 1 185 ? 42.725 4.426 -15.208 1.00 45.19 185 GLN A O 1
ATOM 1352 N N . PRO A 1 186 ? 42.075 6.344 -14.246 1.00 52.34 186 PRO A N 1
ATOM 1353 C CA . PRO A 1 186 ? 40.717 5.911 -13.963 1.00 52.34 186 PRO A CA 1
ATOM 1354 C C . PRO A 1 186 ? 39.727 6.736 -14.797 1.00 52.34 186 PRO A C 1
ATOM 1356 O O . PRO A 1 186 ? 39.369 7.829 -14.387 1.00 52.34 186 PRO A O 1
ATOM 1359 N N . VAL A 1 187 ? 39.317 6.244 -15.972 1.00 49.97 187 VAL A N 1
ATOM 1360 C CA . VAL A 1 187 ? 37.959 6.362 -16.557 1.00 49.97 187 VAL A CA 1
ATOM 1361 C C . VAL A 1 187 ? 37.941 5.690 -17.936 1.00 49.97 187 VAL A C 1
ATOM 1363 O O . VAL A 1 187 ? 38.835 5.888 -18.753 1.00 49.97 187 VAL A O 1
ATOM 1366 N N . SER A 1 188 ? 36.906 4.894 -18.209 1.00 53.88 188 SER A N 1
ATOM 1367 C CA . SER A 1 188 ? 36.701 4.251 -19.513 1.00 53.88 188 SER A CA 1
ATOM 1368 C C . SER A 1 188 ? 36.503 5.292 -20.626 1.00 53.88 188 SER A C 1
ATOM 1370 O O . SER A 1 188 ? 35.782 6.276 -20.446 1.00 53.88 188 SER A O 1
ATOM 1372 N N . THR A 1 189 ? 37.089 5.055 -21.803 1.00 55.12 189 THR A N 1
ATOM 1373 C CA . THR A 1 189 ? 37.057 5.944 -22.985 1.00 55.12 189 THR A CA 1
ATOM 1374 C C . THR A 1 189 ? 35.631 6.261 -23.459 1.00 55.12 189 THR A C 1
ATOM 1376 O O . THR A 1 189 ? 35.377 7.292 -24.084 1.00 55.12 189 THR A O 1
ATOM 1379 N N . THR A 1 190 ? 34.672 5.397 -23.124 1.00 54.81 190 THR A N 1
ATOM 1380 C CA . THR A 1 190 ? 33.242 5.582 -23.397 1.00 54.81 190 THR A CA 1
ATOM 1381 C C . THR A 1 190 ? 32.636 6.718 -22.566 1.00 54.81 190 THR A C 1
ATOM 1383 O O . THR A 1 190 ? 31.798 7.464 -23.063 1.00 54.81 190 THR A O 1
ATOM 1386 N N . VAL A 1 191 ? 33.103 6.910 -21.329 1.00 59.50 191 VAL A N 1
ATOM 1387 C CA . VAL A 1 191 ? 32.616 7.961 -20.419 1.00 59.50 191 VAL A CA 1
ATOM 1388 C C . VAL A 1 191 ? 33.168 9.333 -20.820 1.00 59.50 191 VAL A C 1
ATOM 1390 O O . VAL A 1 191 ? 32.441 10.322 -20.787 1.00 59.50 191 VAL A O 1
ATOM 1393 N N . GLN A 1 192 ? 34.413 9.398 -21.306 1.00 56.38 192 GLN A N 1
ATOM 1394 C CA . GLN A 1 192 ? 34.986 10.640 -21.845 1.00 56.38 192 GLN A CA 1
ATOM 1395 C C . GLN A 1 192 ? 34.273 11.113 -23.121 1.00 56.38 192 GLN A C 1
ATOM 1397 O O . GLN A 1 192 ? 34.076 12.314 -23.299 1.00 56.38 192 GLN A O 1
ATOM 1402 N N . LYS A 1 193 ? 33.817 10.191 -23.982 1.00 57.03 193 LYS A N 1
ATOM 1403 C CA . LYS A 1 193 ? 33.047 10.544 -25.189 1.00 57.03 193 LYS A CA 1
ATOM 1404 C C . LYS A 1 193 ? 31.650 11.082 -24.885 1.00 57.03 193 LYS A C 1
ATOM 1406 O O . LYS A 1 193 ? 31.153 11.905 -25.646 1.00 57.03 193 LYS A O 1
ATOM 1411 N N . LEU A 1 194 ? 31.034 10.645 -23.787 1.00 58.38 194 LEU A N 1
ATOM 1412 C CA . LEU A 1 194 ? 29.697 11.101 -23.407 1.00 58.38 194 LEU A CA 1
ATOM 1413 C C . LEU A 1 194 ? 29.716 12.492 -22.755 1.00 58.38 194 LEU A C 1
ATOM 1415 O O . LEU A 1 194 ? 28.744 13.229 -22.869 1.00 58.38 194 LEU A O 1
ATOM 1419 N N . TRP A 1 195 ? 30.824 12.869 -22.108 1.00 57.00 195 TRP A N 1
ATOM 1420 C CA . TRP A 1 195 ? 30.946 14.166 -21.431 1.00 57.00 195 TRP A CA 1
ATOM 1421 C C . TRP A 1 195 ? 31.675 15.241 -22.263 1.00 57.00 195 TRP A C 1
ATOM 1423 O O . TRP A 1 195 ? 31.476 16.432 -22.041 1.00 57.00 195 TRP A O 1
ATOM 1433 N N . GLY A 1 196 ? 32.483 14.858 -23.257 1.00 54.97 196 GLY A N 1
ATOM 1434 C CA . GLY A 1 196 ? 33.242 15.804 -24.089 1.00 54.97 196 GLY A CA 1
ATOM 1435 C C . GLY A 1 196 ? 32.446 16.526 -25.187 1.00 54.97 196 GLY A C 1
ATOM 1436 O O . GLY A 1 196 ? 32.950 17.487 -25.762 1.00 54.97 196 GLY A O 1
ATOM 1437 N N . ASN A 1 197 ? 31.214 16.105 -25.488 1.00 53.06 197 ASN A N 1
ATOM 1438 C CA . ASN A 1 197 ? 30.489 16.532 -26.693 1.00 53.06 197 ASN A CA 1
ATOM 1439 C C . ASN A 1 197 ? 29.313 17.491 -26.420 1.00 53.06 197 ASN A C 1
ATOM 1441 O O . ASN A 1 197 ? 28.246 17.366 -27.016 1.00 53.06 197 ASN A O 1
ATOM 1445 N N . ASN A 1 198 ? 29.529 18.494 -25.562 1.00 53.34 198 ASN A N 1
ATOM 1446 C CA . ASN A 1 198 ? 28.507 19.491 -25.201 1.00 53.34 198 ASN A CA 1
ATOM 1447 C C . ASN A 1 198 ? 28.877 20.924 -25.618 1.00 53.34 198 ASN A C 1
ATOM 1449 O O . ASN A 1 198 ? 28.376 21.884 -25.038 1.00 53.34 198 ASN A O 1
ATOM 1453 N N . ALA A 1 199 ? 29.773 21.104 -26.587 1.00 51.22 199 ALA A N 1
ATOM 1454 C CA . ALA A 1 199 ? 30.195 22.428 -27.030 1.00 51.22 199 ALA A CA 1
ATOM 1455 C C . ALA A 1 199 ? 30.002 22.566 -28.538 1.00 51.22 199 ALA A C 1
ATOM 1457 O O . ALA A 1 199 ? 30.979 22.475 -29.268 1.00 51.22 199 ALA A O 1
ATOM 1458 N N . SER A 1 200 ? 28.751 22.721 -28.999 1.00 51.41 200 SER A N 1
ATOM 1459 C CA . SER A 1 200 ? 28.381 23.352 -30.289 1.00 51.41 200 SER A CA 1
ATOM 1460 C C . SER A 1 200 ? 26.866 23.297 -30.544 1.00 51.41 200 SER A C 1
ATOM 1462 O O . SER A 1 200 ? 26.455 22.694 -31.521 1.00 51.41 200 SER A O 1
ATOM 1464 N N . LEU A 1 201 ? 26.006 23.899 -29.712 1.00 45.97 201 LEU A N 1
ATOM 1465 C CA . LEU A 1 201 ? 24.604 24.153 -30.102 1.00 45.97 201 LEU A CA 1
ATOM 1466 C C . LEU A 1 201 ? 24.017 25.352 -29.341 1.00 45.97 201 LEU A C 1
ATOM 1468 O O . LEU A 1 201 ? 23.260 25.149 -28.401 1.00 45.97 201 LEU A O 1
ATOM 1472 N N . THR A 1 202 ? 24.366 26.589 -29.718 1.00 41.25 202 THR A N 1
ATOM 1473 C CA . THR A 1 202 ? 23.419 27.720 -29.906 1.00 41.25 202 THR A CA 1
ATOM 1474 C C . THR A 1 202 ? 24.174 29.006 -30.254 1.00 41.25 202 THR A C 1
ATOM 1476 O O . THR A 1 202 ? 24.628 29.751 -29.392 1.00 41.25 202 THR A O 1
ATOM 1479 N N . THR A 1 203 ? 24.264 29.312 -31.548 1.00 40.66 203 THR A N 1
ATOM 1480 C CA . THR A 1 203 ? 24.308 30.707 -31.998 1.00 40.66 203 THR A CA 1
ATOM 1481 C C . THR A 1 203 ? 22.894 31.255 -31.836 1.00 40.66 203 THR A C 1
ATOM 1483 O O . THR A 1 203 ? 22.002 30.883 -32.594 1.00 40.66 203 THR A O 1
ATOM 1486 N N . VAL A 1 204 ? 22.667 32.101 -30.835 1.00 40.50 204 VAL A N 1
ATOM 1487 C CA . VAL A 1 204 ? 21.439 32.901 -30.731 1.00 40.50 204 VAL A CA 1
ATOM 1488 C C . VAL A 1 204 ? 21.733 34.270 -31.328 1.00 40.50 204 VAL A C 1
ATOM 1490 O O . VAL A 1 204 ? 22.508 35.048 -30.776 1.00 40.50 204 VAL A O 1
ATOM 1493 N N . ALA A 1 205 ? 21.141 34.532 -32.493 1.00 40.66 205 ALA A N 1
ATOM 1494 C CA . ALA A 1 205 ? 21.059 35.866 -33.061 1.00 40.66 205 ALA A CA 1
ATOM 1495 C C . ALA A 1 205 ? 20.249 36.766 -32.115 1.00 40.66 205 ALA A C 1
ATOM 1497 O O . ALA A 1 205 ? 19.180 36.390 -31.633 1.00 40.66 205 ALA A O 1
ATOM 1498 N N . SER A 1 206 ? 20.781 37.951 -31.843 1.00 40.66 206 SER A N 1
ATOM 1499 C CA . SER A 1 206 ? 20.171 38.995 -31.032 1.00 40.66 206 SER A CA 1
ATOM 1500 C C . SER A 1 206 ? 18.929 39.554 -31.727 1.00 40.66 206 SER A C 1
ATOM 1502 O O . SER A 1 206 ? 19.028 40.262 -32.726 1.00 40.66 206 SER A O 1
ATOM 1504 N N . VAL A 1 207 ? 17.756 39.272 -31.162 1.00 46.28 207 VAL A N 1
ATOM 1505 C CA . VAL A 1 207 ? 16.512 39.987 -31.465 1.00 46.28 207 VAL A CA 1
ATOM 1506 C C . VAL A 1 207 ? 15.996 40.542 -30.142 1.00 46.28 207 VAL A C 1
ATOM 1508 O O . VAL A 1 207 ? 15.737 39.797 -29.200 1.00 46.28 207 VAL A O 1
ATOM 1511 N N . THR A 1 208 ? 15.931 41.864 -30.044 1.00 50.34 208 THR A N 1
ATOM 1512 C CA . THR A 1 208 ? 15.408 42.606 -28.889 1.00 50.34 208 THR A CA 1
ATOM 1513 C C . THR A 1 208 ? 13.928 42.280 -28.650 1.00 50.34 208 THR A C 1
ATOM 1515 O O . THR A 1 208 ? 13.147 42.427 -29.592 1.00 50.34 208 THR A O 1
ATOM 1518 N N . PRO A 1 209 ? 13.506 41.898 -27.430 1.00 42.38 209 PRO A N 1
ATOM 1519 C CA . PRO A 1 209 ? 12.095 41.729 -27.114 1.00 42.38 209 PRO A CA 1
ATOM 1520 C C . PRO A 1 209 ? 11.499 43.014 -26.514 1.00 42.38 209 PRO A C 1
ATOM 1522 O O . PRO A 1 209 ? 12.012 43.559 -25.538 1.00 42.38 209 PRO A O 1
ATOM 1525 N N . ASP A 1 210 ? 10.389 43.468 -27.096 1.00 44.03 210 ASP A N 1
ATOM 1526 C CA . ASP A 1 210 ? 9.459 44.422 -26.486 1.00 44.03 210 ASP A CA 1
ATOM 1527 C C . ASP A 1 210 ? 8.705 43.716 -25.341 1.00 44.03 210 ASP A C 1
ATOM 1529 O O . ASP A 1 210 ? 8.205 42.598 -25.500 1.00 44.03 210 ASP A O 1
ATOM 1533 N N . VAL A 1 211 ? 8.687 44.324 -24.154 1.00 42.97 211 VAL A N 1
ATOM 1534 C CA . VAL A 1 211 ? 8.143 43.723 -22.927 1.00 42.97 211 VAL A CA 1
ATOM 1535 C C . VAL A 1 211 ? 6.634 43.961 -22.862 1.00 42.97 211 VAL A C 1
ATOM 1537 O O . VAL A 1 211 ? 6.191 45.079 -22.601 1.00 42.97 211 VAL A O 1
ATOM 1540 N N . ARG A 1 212 ? 5.829 42.899 -23.010 1.00 50.78 212 ARG A N 1
ATOM 1541 C CA . ARG A 1 212 ? 4.380 42.925 -22.740 1.00 50.78 212 ARG A CA 1
ATOM 1542 C C . ARG A 1 212 ? 3.997 41.871 -21.686 1.00 50.78 212 ARG A C 1
ATOM 1544 O O . ARG A 1 212 ? 4.484 40.745 -21.772 1.00 50.78 212 ARG A O 1
ATOM 1551 N N . PRO A 1 213 ? 3.157 42.204 -20.683 1.00 50.44 213 PRO A N 1
ATOM 1552 C CA . PRO A 1 213 ? 2.838 41.293 -19.582 1.00 50.44 213 PRO A CA 1
ATOM 1553 C C . PRO A 1 213 ? 2.041 40.048 -20.036 1.00 50.44 213 PRO A C 1
ATOM 1555 O O . PRO A 1 213 ? 1.264 40.137 -20.991 1.00 50.44 213 PRO A O 1
ATOM 1558 N N . PRO A 1 214 ? 2.213 38.896 -19.354 1.00 47.81 214 PRO A N 1
ATOM 1559 C CA . PRO A 1 214 ? 1.683 37.602 -19.783 1.00 47.81 214 PRO A CA 1
ATOM 1560 C C . PRO A 1 214 ? 0.169 37.475 -19.544 1.00 47.81 214 PRO A C 1
ATOM 1562 O O . PRO A 1 214 ? -0.316 37.645 -18.428 1.00 47.81 214 PRO A O 1
ATOM 1565 N N . GLN A 1 215 ? -0.568 37.136 -20.603 1.00 59.84 215 GLN A N 1
ATOM 1566 C CA . GLN A 1 215 ? -1.962 36.678 -20.547 1.00 59.84 215 GLN A CA 1
ATOM 1567 C C . GLN A 1 215 ? -1.983 35.144 -20.380 1.00 59.84 215 GLN A C 1
ATOM 1569 O O . GLN A 1 215 ? -1.117 34.472 -20.950 1.00 59.84 215 GLN A O 1
ATOM 1574 N N . PRO A 1 216 ? -2.935 34.564 -19.628 1.00 55.94 216 PRO A N 1
ATOM 1575 C CA . PRO A 1 216 ? -3.051 33.115 -19.487 1.00 55.94 216 PRO A CA 1
ATOM 1576 C C . PRO A 1 216 ? -3.457 32.462 -20.818 1.00 55.94 216 PRO A C 1
ATOM 1578 O O . PRO A 1 216 ? -4.381 32.911 -21.491 1.00 55.94 216 PRO A O 1
ATOM 1581 N N . LEU A 1 217 ? -2.747 31.395 -21.193 1.00 51.81 217 LEU A N 1
ATOM 1582 C CA . LEU A 1 217 ? -3.043 30.547 -22.350 1.00 51.81 217 LEU A CA 1
ATOM 1583 C C . LEU A 1 217 ? -4.348 29.775 -22.101 1.00 51.81 217 LEU A C 1
ATOM 1585 O O . LEU A 1 217 ? -4.346 28.755 -21.414 1.00 51.81 217 LEU A O 1
ATOM 1589 N N . ASP A 1 218 ? -5.455 30.270 -22.652 1.00 56.81 218 ASP A N 1
ATOM 1590 C CA . ASP A 1 218 ? -6.716 29.534 -22.722 1.00 56.81 218 ASP A CA 1
ATOM 1591 C C . ASP A 1 218 ? -6.628 28.482 -23.841 1.00 56.81 218 ASP A C 1
ATOM 1593 O O . ASP A 1 218 ? -6.641 28.800 -25.029 1.00 56.81 218 ASP A O 1
ATOM 1597 N N . LEU A 1 219 ? -6.465 27.217 -23.446 1.00 55.34 219 LEU A N 1
ATOM 1598 C CA . LEU A 1 219 ? -6.295 26.063 -24.338 1.00 55.34 219 LEU A CA 1
ATOM 1599 C C . LEU A 1 219 ? -7.623 25.511 -24.888 1.00 55.34 219 LEU A C 1
ATOM 1601 O O . LEU A 1 219 ? -7.601 24.520 -25.616 1.00 55.34 219 LEU A O 1
ATOM 1605 N N . PHE A 1 220 ? -8.766 26.118 -24.550 1.00 47.59 220 PHE A N 1
ATOM 1606 C CA . PHE A 1 220 ? -10.094 25.608 -24.918 1.00 47.59 220 PHE A CA 1
ATOM 1607 C C . PHE A 1 220 ? -10.870 26.492 -25.902 1.00 47.59 220 PHE A C 1
ATOM 1609 O O . PHE A 1 220 ? -12.005 26.163 -26.246 1.00 47.59 220 PHE A O 1
ATOM 1616 N N . SER A 1 221 ? -10.254 27.558 -26.412 1.00 46.81 221 SER A N 1
ATOM 1617 C CA . SER A 1 221 ? -10.881 28.466 -27.373 1.00 46.81 221 SER A CA 1
ATOM 1618 C C . SER A 1 221 ? -10.086 28.491 -28.683 1.00 46.81 221 SER A C 1
ATOM 1620 O O . SER A 1 221 ? -9.007 29.076 -28.760 1.00 46.81 221 SER A O 1
ATOM 1622 N N . ASP A 1 222 ? -10.620 27.862 -29.736 1.00 52.25 222 ASP A N 1
ATOM 1623 C CA . ASP A 1 222 ? -10.153 28.108 -31.104 1.00 52.25 222 ASP A CA 1
ATOM 1624 C C . ASP A 1 222 ? -10.407 29.584 -31.468 1.00 52.25 222 ASP A C 1
ATOM 1626 O O . ASP A 1 222 ? -11.416 30.181 -31.081 1.00 52.25 222 ASP A O 1
ATOM 1630 N N . ARG A 1 223 ? -9.496 30.168 -32.252 1.00 54.03 223 ARG A N 1
ATOM 1631 C CA . ARG A 1 223 ? -9.514 31.554 -32.749 1.00 54.03 223 ARG A CA 1
ATOM 1632 C C . ARG A 1 223 ? -10.774 31.925 -33.552 1.00 54.03 223 ARG A C 1
ATOM 1634 O O . ARG A 1 223 ? -10.953 33.096 -33.873 1.00 54.03 223 ARG A O 1
ATOM 1641 N N . SER A 1 224 ? -11.627 30.957 -33.881 1.00 56.44 224 SER A N 1
ATOM 1642 C CA . SER A 1 224 ? -12.881 31.140 -34.619 1.00 56.44 224 SER A CA 1
ATOM 1643 C C . SER A 1 224 ? -14.168 30.853 -33.821 1.00 56.44 224 SER A C 1
ATOM 1645 O O . SER A 1 224 ? -15.259 30.983 -34.372 1.00 56.44 224 SER A O 1
ATOM 1647 N N . GLY A 1 225 ? -14.083 30.553 -32.518 1.00 53.50 225 GLY A N 1
ATOM 1648 C CA . GLY A 1 225 ? -15.216 30.678 -31.588 1.00 53.50 225 GLY A CA 1
ATOM 1649 C C . GLY A 1 225 ? -16.485 29.883 -31.930 1.00 53.50 225 GLY A C 1
ATOM 1650 O O . GLY A 1 225 ? -17.583 30.428 -31.837 1.00 53.50 225 GLY A O 1
ATOM 1651 N N . THR A 1 226 ? -16.377 28.607 -32.307 1.00 47.47 226 THR A N 1
ATOM 1652 C CA . THR A 1 226 ? -17.555 27.737 -32.493 1.00 47.47 226 THR A CA 1
ATOM 1653 C C . THR A 1 226 ? -17.450 26.481 -31.625 1.00 47.47 226 THR A C 1
ATOM 1655 O O . THR A 1 226 ? -16.650 25.591 -31.894 1.00 47.47 226 THR A O 1
ATOM 1658 N N . PHE A 1 227 ? -18.256 26.406 -30.561 1.00 45.47 227 PHE A N 1
ATOM 1659 C CA . PHE A 1 227 ? -18.430 25.197 -29.751 1.00 45.47 227 PHE A CA 1
ATOM 1660 C C . PHE A 1 227 ? -19.424 24.267 -30.463 1.00 45.47 227 PHE A C 1
ATOM 1662 O O . PHE A 1 227 ? -20.554 24.679 -30.722 1.00 45.47 227 PHE A O 1
ATOM 1669 N N . SER A 1 228 ? -19.037 23.028 -30.782 1.00 38.22 228 SER A N 1
ATOM 1670 C CA . SER A 1 228 ? -20.012 22.011 -31.202 1.00 38.22 228 SER A CA 1
ATOM 1671 C C . SER A 1 228 ? -20.662 21.402 -29.961 1.00 38.22 228 SER A C 1
ATOM 1673 O O . SER A 1 228 ? -19.953 20.944 -29.063 1.00 38.22 228 SER A O 1
ATOM 1675 N N . SER A 1 229 ? -21.999 21.434 -29.916 1.00 48.06 229 SER A N 1
ATOM 1676 C CA . SER A 1 229 ? -22.811 20.540 -29.073 1.00 48.06 229 SER A CA 1
ATOM 1677 C C . SER A 1 229 ? -22.680 19.087 -29.522 1.00 48.06 229 SER A C 1
ATOM 1679 O O . SER A 1 229 ? -22.264 18.874 -30.688 1.00 48.06 229 SER A O 1
#

Foldseek 3Di:
DCQCVPPVSVVVVVVVLLVVLQVLLCVLVVHGDDPLLSLVCVLPNSVLSSVLVVCCVVPQQAFNCVVCVPCCVVCVVLQADPVRHGHGSVSSSVSSSVVVVCVCPDPVNVVVCVVVVNDPPPPPPPDDPDDDDDDDDDPVVVVVVPDDDPDDDDDDDDDDDDDDDDDDDDDDPDPDPDDDDDDPDPDDPVVCVVPVPPPDDDPDDDDDDDDDDDDDDPPPDDPVRDDDD

Sequence (229 aa):
MKLRDDPEAASAMAAALTQSNSFKLTGLLGRRPSDSELYMAHFMGVGGAAKLIANAEDNPQAVGARLFPNAAAANRSIFYAKDGRARSVSEVYSVLDTRYASAANSKVTRSAMAMYGGTPSTSEVASANGVQPTAPMVDNAAYLQTFPNTNAVTPVSATSSTKVADNTPVTPAFRSIYQPGDATQPVSTTVQKLWGNNASLTTVASVTPDVRPPQPLDLFSDRSGTFSS